Protein AF-A0A7S1NMP6-F1 (afdb_monomer)

InterPro domains:
  IPR002013 SAC domain [PF02383] (8-245)
  IPR002013 SAC domain [PS50275] (15-159)

Organism: NCBI:txid73025

Sequence (250 aa):
FTPLSKEEKEKLAAFCELKLDNQHYYNETYDLTHRFPNSNALEDYDEEFVWNHQMRTAFRQCGLQKWCCVLLQGLAEGESMPPPAGSADMNPATLGLVTKRSCLNVGARYISRGLNELHAASNEYECELLLWTKAQQGKYLHVKWSTYYWIRGTAPLNWGSQPRAGEAEVIIAPDPFDGVEDYYRRLQRRYAITTSVLCCSLLRRTPGHGETKLGDTFEASGHAVRQTVNIDLEVCHFDWHHKTKGGMWE

Secondary structure (DSSP, 8-state):
-PPPPHHHHHHHHHHHT---TTTEE--SSS-TTSPSS----TTS--GGG-TTHHHHHHHHHTT-GGGS---EEEEEEEEEEPPPTT-TTSPPEEEEEEEEE-STT---TTT--SB-TT-PBTT-EEEEEEEEEEEEETTEEEEEEEEEEEEE-S-SSSEEEE--SSSPEEEE-SSTTTTHHHHHHHHHHHHT--SEEEEEE-----TT-HHHHHHHHHHHHHHHHHHHT--EEEEEE--HHHHTTTS---

pLDDT: mean 88.86, std 9.89, range [37.34, 97.62]

Solvent-accessible surface area (backbone atoms only — not comparable to full-atom values): 14490 Å² total; per-residue (Å²): 131,83,81,78,51,74,66,55,50,51,53,49,52,56,58,73,66,59,74,52,80,90,36,45,51,71,60,97,87,54,53,77,63,52,65,85,87,72,88,64,55,79,84,68,57,47,73,51,32,36,69,45,52,76,74,38,46,66,34,48,77,72,74,37,48,86,81,44,79,66,32,30,35,39,47,79,51,73,46,79,40,75,46,60,91,94,35,83,92,48,60,48,35,34,46,30,44,39,36,38,35,49,57,75,30,76,55,54,90,68,75,35,40,13,34,49,100,83,27,27,38,11,70,26,29,46,36,37,41,38,39,36,31,62,44,79,58,88,96,45,81,43,76,52,72,52,73,49,77,52,74,48,58,45,70,67,29,29,32,43,52,47,90,45,95,83,65,62,44,60,44,74,45,96,61,34,63,62,46,36,56,57,36,53,48,51,49,28,66,76,67,64,61,78,55,70,45,83,42,80,38,65,52,50,77,46,93,95,41,52,45,25,60,50,45,54,52,53,45,52,47,26,59,55,35,40,76,72,63,71,36,50,44,43,64,46,79,47,39,52,81,73,68,44,71,82,78,62,89,130

Mean predicted aligned error: 6.63 Å

Structure (mmCIF, N/CA/C/O backbone):
data_AF-A0A7S1NMP6-F1
#
_entry.id   AF-A0A7S1NMP6-F1
#
loop_
_atom_site.group_PDB
_atom_site.id
_atom_site.type_symbol
_atom_site.label_atom_id
_atom_site.label_alt_id
_atom_site.label_comp_id
_atom_site.label_asym_id
_atom_site.label_entity_id
_atom_site.label_seq_id
_atom_site.pdbx_PDB_ins_code
_atom_site.Cartn_x
_atom_site.Cartn_y
_atom_site.Cartn_z
_atom_site.occupancy
_atom_site.B_iso_or_equiv
_atom_site.auth_seq_id
_atom_site.auth_comp_id
_atom_site.auth_asym_id
_atom_site.auth_atom_id
_atom_site.pdbx_PDB_model_num
ATOM 1 N N . PHE A 1 1 ? 20.321 -37.031 10.953 1.00 69.69 1 PHE A N 1
ATOM 2 C CA . PHE A 1 1 ? 20.180 -35.699 10.338 1.00 69.69 1 PHE A CA 1
ATOM 3 C C . PHE A 1 1 ? 21.310 -35.507 9.349 1.00 69.69 1 PHE A C 1
ATOM 5 O O . PHE A 1 1 ? 22.462 -35.676 9.733 1.00 69.69 1 PHE A O 1
ATOM 12 N N . THR A 1 2 ? 20.985 -35.246 8.085 1.00 81.69 2 THR A N 1
ATOM 13 C CA . THR A 1 2 ? 21.983 -34.932 7.055 1.00 81.69 2 THR A CA 1
ATOM 14 C C . THR A 1 2 ? 22.621 -33.580 7.386 1.00 81.69 2 THR A C 1
ATOM 16 O O . THR A 1 2 ? 21.884 -32.649 7.717 1.00 81.69 2 THR A O 1
ATOM 19 N N . PRO A 1 3 ? 23.958 -33.450 7.370 1.00 88.94 3 PRO A N 1
ATOM 20 C CA . PRO A 1 3 ? 24.606 -32.167 7.611 1.00 88.94 3 PRO A CA 1
ATOM 21 C C . PRO A 1 3 ? 24.249 -31.169 6.504 1.00 88.94 3 PRO A C 1
ATOM 23 O O . PRO A 1 3 ? 24.222 -31.534 5.331 1.00 88.94 3 PRO A O 1
ATOM 26 N N . LEU A 1 4 ? 24.014 -29.911 6.886 1.00 92.56 4 LEU A N 1
ATOM 27 C CA . LEU A 1 4 ? 23.728 -28.831 5.940 1.00 92.56 4 LEU A CA 1
ATOM 28 C C . LEU A 1 4 ? 24.908 -28.621 4.984 1.00 92.56 4 LEU A C 1
ATOM 30 O O . LEU A 1 4 ? 26.073 -28.567 5.409 1.00 92.56 4 LEU A O 1
ATOM 34 N N . SER A 1 5 ? 24.587 -28.441 3.709 1.00 95.56 5 SER A N 1
ATOM 35 C CA . SER A 1 5 ? 25.511 -27.985 2.677 1.00 95.56 5 SER A CA 1
ATOM 36 C C . SER A 1 5 ? 26.046 -26.583 2.990 1.00 95.56 5 SER A C 1
ATOM 38 O O . SER A 1 5 ? 25.536 -25.858 3.849 1.00 95.56 5 SER A O 1
ATOM 40 N N . LYS A 1 6 ? 27.110 -26.183 2.288 1.00 94.75 6 LYS A N 1
ATOM 41 C CA . LYS A 1 6 ? 27.663 -24.828 2.407 1.00 94.75 6 LYS A CA 1
ATOM 42 C C . LYS A 1 6 ? 26.618 -23.764 2.040 1.00 94.75 6 LYS A C 1
ATOM 44 O O . LYS A 1 6 ? 26.456 -22.805 2.784 1.00 94.75 6 LYS A O 1
ATOM 49 N N . GLU A 1 7 ? 25.879 -23.986 0.955 1.00 95.00 7 GLU A N 1
ATOM 50 C CA . GLU A 1 7 ? 24.834 -23.075 0.481 1.00 95.00 7 GLU A CA 1
ATOM 51 C C . GLU A 1 7 ? 23.686 -22.940 1.495 1.00 95.00 7 GLU A C 1
ATOM 53 O O . GLU A 1 7 ? 23.233 -21.834 1.781 1.00 95.00 7 GLU A O 1
ATOM 58 N N . GLU A 1 8 ? 23.237 -24.045 2.098 1.00 94.44 8 GLU A N 1
ATOM 59 C CA . GLU A 1 8 ? 22.195 -24.001 3.133 1.00 94.44 8 GLU A CA 1
ATOM 60 C C . GLU A 1 8 ? 22.649 -23.232 4.375 1.00 94.44 8 GLU A C 1
ATOM 62 O O . GLU A 1 8 ? 21.861 -22.489 4.956 1.00 94.44 8 GLU A O 1
ATOM 67 N N . LYS A 1 9 ? 23.921 -23.364 4.771 1.00 94.31 9 LYS A N 1
ATOM 68 C CA . LYS A 1 9 ? 24.486 -22.593 5.888 1.00 94.31 9 LYS A CA 1
ATOM 69 C C . LYS A 1 9 ? 24.536 -21.098 5.584 1.00 94.31 9 LYS A C 1
ATOM 71 O O . LYS A 1 9 ? 24.215 -20.306 6.462 1.00 94.31 9 LYS A O 1
ATOM 76 N N . GLU A 1 10 ? 24.908 -20.717 4.363 1.00 93.31 10 GLU A N 1
ATOM 77 C CA . GLU A 1 10 ? 24.928 -19.315 3.924 1.00 93.31 10 GLU A CA 1
ATOM 78 C C . GLU A 1 10 ? 23.515 -18.716 3.901 1.00 93.31 10 GLU A C 1
ATOM 80 O O . GLU A 1 10 ? 23.296 -17.635 4.446 1.00 93.31 10 GLU A O 1
ATOM 85 N N . LYS A 1 11 ? 22.529 -19.445 3.362 1.00 90.25 11 LYS A N 1
ATOM 86 C CA . LYS A 1 11 ? 21.117 -19.023 3.379 1.00 90.25 11 LYS A CA 1
ATOM 87 C C . LYS A 1 11 ? 20.564 -18.912 4.796 1.00 90.25 11 LYS A C 1
ATOM 89 O O . LYS A 1 11 ? 19.856 -17.955 5.094 1.00 90.25 11 LYS A O 1
ATOM 94 N N . LEU A 1 12 ? 20.889 -19.866 5.670 1.00 91.00 12 LEU A N 1
ATOM 95 C CA . LEU A 1 12 ? 20.476 -19.832 7.072 1.00 91.00 12 LEU A CA 1
ATOM 96 C C . LEU A 1 12 ? 21.088 -18.632 7.802 1.00 91.00 12 LEU A C 1
ATOM 98 O O . LEU A 1 12 ? 20.381 -17.955 8.540 1.00 91.00 12 LEU A O 1
ATOM 102 N N . ALA A 1 13 ? 22.371 -18.343 7.573 1.00 92.25 13 ALA A N 1
ATOM 103 C CA . ALA A 1 13 ? 23.021 -17.165 8.138 1.00 92.25 13 ALA A CA 1
ATOM 104 C C . ALA A 1 13 ? 22.330 -15.872 7.678 1.00 92.25 13 ALA A C 1
ATOM 106 O O . ALA A 1 13 ? 21.934 -15.071 8.519 1.00 92.25 13 ALA A O 1
ATOM 107 N N . ALA A 1 14 ? 22.080 -15.720 6.372 1.00 88.75 14 ALA A N 1
ATOM 108 C CA . ALA A 1 14 ? 21.360 -14.567 5.829 1.00 88.75 14 ALA A CA 1
ATOM 109 C C . ALA A 1 14 ? 19.930 -14.441 6.387 1.00 88.75 14 ALA A C 1
ATOM 111 O O . ALA A 1 14 ? 19.464 -13.339 6.666 1.00 88.75 14 ALA A O 1
ATOM 112 N N . PHE A 1 15 ? 19.233 -15.564 6.589 1.00 86.88 15 PHE A N 1
ATOM 113 C CA . PHE A 1 15 ? 17.909 -15.580 7.210 1.00 86.88 15 PHE A CA 1
ATOM 114 C C . PHE A 1 15 ? 17.952 -15.107 8.671 1.00 86.88 15 PHE A C 1
ATOM 116 O O . PHE A 1 15 ? 17.101 -14.326 9.085 1.00 86.88 15 PHE A O 1
ATOM 123 N N . CYS A 1 16 ? 18.961 -15.524 9.439 1.00 88.25 16 CYS A N 1
ATOM 124 C CA . CYS A 1 16 ? 19.159 -15.084 10.823 1.00 88.25 16 CYS A CA 1
ATOM 125 C C . CYS A 1 16 ? 19.547 -13.599 10.946 1.00 88.25 16 CYS A C 1
ATOM 127 O O . CYS A 1 16 ? 19.389 -13.020 12.018 1.00 88.25 16 CYS A O 1
ATOM 129 N N . GLU A 1 17 ? 20.045 -12.978 9.875 1.00 87.94 17 GLU A N 1
ATOM 130 C CA . GLU A 1 17 ? 20.352 -11.542 9.826 1.00 87.94 17 GLU A CA 1
ATOM 131 C C . GLU A 1 17 ? 19.127 -10.667 9.506 1.00 87.94 17 GLU A C 1
ATOM 133 O O . GLU A 1 17 ? 19.201 -9.436 9.612 1.00 87.94 17 GLU A O 1
ATOM 138 N N . LEU A 1 18 ? 17.987 -11.267 9.135 1.00 83.62 18 LEU A N 1
ATOM 139 C CA . LEU A 1 18 ? 16.752 -10.528 8.880 1.00 83.62 18 LEU A CA 1
ATOM 140 C C . LEU A 1 18 ? 16.268 -9.840 10.160 1.00 83.62 18 LEU A C 1
ATOM 142 O O . LEU A 1 18 ? 15.966 -10.476 11.169 1.00 83.62 18 LEU A O 1
ATOM 146 N N . LYS A 1 19 ? 16.146 -8.513 10.103 1.00 83.69 19 LYS A N 1
ATOM 147 C CA . LYS A 1 19 ? 15.621 -7.717 11.212 1.00 83.69 19 LYS A CA 1
ATOM 148 C C . LYS A 1 19 ? 14.099 -7.798 11.242 1.00 83.69 19 LYS A C 1
ATOM 150 O O . LYS A 1 19 ? 13.429 -7.322 10.329 1.00 83.69 19 LYS A O 1
ATOM 155 N N . LEU A 1 20 ? 13.562 -8.378 12.311 1.00 84.81 20 LEU A N 1
ATOM 156 C CA . LEU A 1 20 ? 12.121 -8.389 12.565 1.00 84.81 20 LEU A CA 1
ATOM 157 C C . LEU A 1 20 ? 11.677 -7.125 13.308 1.00 84.81 20 LEU A C 1
ATOM 159 O O . LEU A 1 20 ? 10.687 -6.503 12.918 1.00 84.81 20 LEU A O 1
ATOM 163 N N . ASP A 1 21 ? 12.448 -6.724 14.319 1.00 83.88 21 ASP A N 1
ATOM 164 C CA . ASP A 1 21 ? 12.138 -5.591 15.190 1.00 83.88 21 ASP A CA 1
ATOM 165 C C . ASP A 1 21 ? 11.960 -4.290 14.405 1.00 83.88 21 ASP A C 1
ATOM 167 O O . ASP A 1 21 ? 12.782 -3.934 13.555 1.00 83.88 21 ASP A O 1
ATOM 171 N N . ASN A 1 22 ? 10.879 -3.569 14.719 1.00 84.38 22 ASN A N 1
ATOM 172 C CA . ASN A 1 22 ? 10.490 -2.293 14.106 1.00 84.38 22 ASN A CA 1
ATOM 173 C C . ASN A 1 22 ? 10.321 -2.338 12.575 1.00 84.38 22 ASN A C 1
ATOM 175 O O . ASN A 1 22 ? 10.301 -1.296 11.921 1.00 84.38 22 ASN A O 1
ATOM 179 N N . GLN A 1 23 ? 10.225 -3.534 11.991 1.00 89.44 23 GLN A N 1
ATOM 180 C CA . GLN A 1 23 ? 9.960 -3.729 10.563 1.00 89.44 23 GLN A CA 1
ATOM 181 C C . GLN A 1 23 ? 8.745 -4.614 10.314 1.00 89.44 23 GLN A C 1
ATOM 183 O O . GLN A 1 23 ? 8.234 -4.626 9.197 1.00 89.44 23 GLN A O 1
ATOM 188 N N . HIS A 1 24 ? 8.291 -5.356 11.323 1.00 95.31 24 HIS A N 1
ATOM 189 C CA . HIS A 1 24 ? 7.149 -6.250 11.223 1.00 95.31 24 HIS A CA 1
ATOM 190 C C . HIS A 1 24 ? 6.227 -6.096 12.428 1.00 95.31 24 HIS A C 1
ATOM 192 O O . HIS A 1 24 ? 6.665 -5.753 13.525 1.00 95.31 24 HIS A O 1
ATOM 198 N N . TYR A 1 25 ? 4.946 -6.377 12.220 1.00 96.00 25 TYR A N 1
ATOM 199 C CA . TYR A 1 25 ? 3.925 -6.345 13.262 1.00 96.00 25 TYR A CA 1
ATOM 200 C C . TYR A 1 25 ? 2.813 -7.350 12.948 1.00 96.00 25 TYR A C 1
ATOM 202 O O . TYR A 1 25 ? 2.694 -7.851 11.827 1.00 96.00 25 TYR A O 1
ATOM 210 N N . TYR A 1 26 ? 2.006 -7.660 13.957 1.00 95.50 26 TYR A N 1
ATOM 211 C CA . TYR A 1 26 ? 0.830 -8.516 13.840 1.00 95.50 26 TYR A CA 1
ATOM 212 C C . TYR A 1 26 ? -0.234 -8.081 14.851 1.00 95.50 26 TYR A C 1
ATOM 214 O O . TYR A 1 26 ? 0.042 -7.309 15.771 1.00 95.50 26 TYR A O 1
ATOM 222 N N . ASN A 1 27 ? -1.452 -8.588 14.686 1.00 93.69 27 ASN A N 1
ATOM 223 C CA . ASN A 1 27 ? -2.521 -8.450 15.665 1.00 93.69 27 ASN A CA 1
ATOM 224 C C . ASN A 1 27 ? -3.266 -9.782 15.779 1.00 93.69 27 ASN A C 1
ATOM 226 O O . ASN A 1 27 ? -3.574 -10.419 14.776 1.00 93.69 27 ASN A O 1
ATOM 230 N N . GLU A 1 28 ? -3.514 -10.224 17.009 1.00 92.69 28 GLU A N 1
ATOM 231 C CA . GLU A 1 28 ? -4.151 -11.517 17.297 1.00 92.69 28 GLU A CA 1
ATOM 232 C C . GLU A 1 28 ? -5.678 -11.480 17.200 1.00 92.69 28 GLU A C 1
ATOM 234 O O . GLU A 1 28 ? -6.323 -12.519 17.281 1.00 92.69 28 GLU A O 1
ATOM 239 N N . THR A 1 29 ? -6.262 -10.288 17.093 1.00 92.81 29 THR A N 1
ATOM 240 C CA . THR A 1 29 ? -7.702 -10.045 17.280 1.00 92.81 29 THR A CA 1
ATOM 241 C C . THR A 1 29 ? -8.340 -9.225 16.166 1.00 92.81 29 THR A C 1
ATOM 243 O O . THR A 1 29 ? -9.563 -9.133 16.106 1.00 92.81 29 THR A O 1
ATOM 246 N N . TYR A 1 30 ? -7.533 -8.636 15.287 1.00 94.25 30 TYR A N 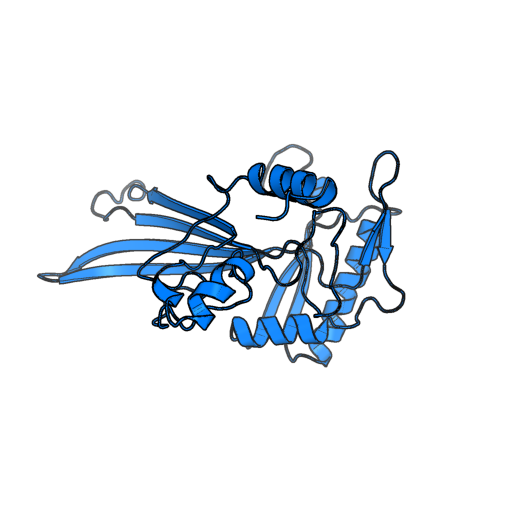1
ATOM 247 C CA . TYR A 1 30 ? -7.991 -7.801 14.191 1.00 94.25 30 TYR A CA 1
ATOM 248 C C . TYR A 1 30 ? -7.164 -8.054 12.934 1.00 94.25 30 TYR A C 1
ATOM 250 O O . TYR A 1 30 ? -5.934 -8.124 12.996 1.00 94.25 30 TYR A O 1
ATOM 258 N N . ASP A 1 31 ? -7.834 -8.147 11.790 1.00 95.31 31 ASP A N 1
ATOM 259 C CA . ASP A 1 31 ? -7.172 -8.310 10.506 1.00 95.31 31 ASP A CA 1
ATOM 260 C C . ASP A 1 31 ? -6.645 -6.966 9.973 1.00 95.31 31 ASP A C 1
ATOM 262 O O . ASP A 1 31 ? -7.380 -6.136 9.429 1.00 95.31 31 ASP A O 1
ATOM 266 N N . LEU A 1 32 ? -5.332 -6.776 10.123 1.00 95.38 32 LEU A N 1
ATOM 267 C CA . LEU A 1 32 ? -4.599 -5.599 9.647 1.00 95.38 32 LEU A CA 1
ATOM 268 C C . LEU A 1 32 ? -4.277 -5.641 8.144 1.00 95.38 32 LEU A C 1
ATOM 270 O O . LEU A 1 32 ? -3.775 -4.657 7.601 1.00 95.38 32 LEU A O 1
ATOM 274 N N . THR A 1 33 ? -4.543 -6.751 7.449 1.00 96.44 33 THR A N 1
ATOM 275 C CA . THR A 1 33 ? -4.331 -6.842 5.992 1.00 96.44 33 THR A CA 1
ATOM 276 C C . THR A 1 33 ? -5.418 -6.106 5.203 1.00 96.44 33 THR A C 1
ATOM 278 O O . THR A 1 33 ? -5.193 -5.686 4.064 1.00 96.44 33 THR A O 1
ATOM 281 N N . HIS A 1 34 ? -6.564 -5.854 5.835 1.00 95.19 34 HIS A N 1
ATOM 282 C CA . HIS A 1 34 ? -7.671 -5.083 5.290 1.00 95.19 34 HIS A CA 1
ATOM 283 C C . HIS A 1 34 ? -7.798 -3.712 5.960 1.00 95.19 34 HIS A C 1
ATOM 285 O O . HIS A 1 34 ? -7.293 -3.454 7.050 1.00 95.19 34 HIS A O 1
ATOM 291 N N . ARG A 1 35 ? -8.484 -2.806 5.265 1.00 92.75 35 ARG A N 1
ATOM 292 C CA . ARG A 1 35 ? -8.748 -1.428 5.699 1.00 92.75 35 ARG A CA 1
ATOM 293 C C . ARG A 1 35 ? -9.618 -1.395 6.959 1.00 92.75 35 ARG A C 1
ATOM 295 O O . ARG A 1 35 ? -10.510 -2.232 7.096 1.00 92.75 35 ARG A O 1
ATOM 302 N N . PHE A 1 36 ? -9.393 -0.442 7.864 1.00 93.88 36 PHE A N 1
ATOM 303 C CA . PHE A 1 36 ? -10.326 -0.171 8.956 1.00 93.88 36 PHE A CA 1
ATOM 304 C C . PHE A 1 36 ? -11.526 0.702 8.518 1.00 93.88 36 PHE A C 1
ATOM 306 O O . PHE A 1 36 ? -11.387 1.689 7.795 1.00 93.88 36 PHE A O 1
ATOM 313 N N . PRO A 1 37 ? -12.740 0.415 8.998 1.00 93.44 37 PRO A N 1
ATOM 314 C CA . PRO A 1 37 ? -13.115 -0.757 9.769 1.00 93.44 37 PRO A CA 1
ATOM 315 C C . PRO A 1 37 ? -13.332 -1.952 8.838 1.00 93.44 37 PRO A C 1
ATOM 317 O O . PRO A 1 37 ? -13.908 -1.820 7.759 1.00 93.44 37 PRO A O 1
ATOM 320 N N . ASN A 1 38 ? -12.945 -3.134 9.295 1.00 92.56 38 ASN A N 1
ATOM 321 C CA . ASN A 1 38 ? -13.430 -4.387 8.740 1.00 92.56 38 ASN A CA 1
ATOM 322 C C . ASN A 1 38 ? -13.855 -5.324 9.875 1.00 92.56 38 ASN A C 1
ATOM 324 O O . ASN A 1 38 ? -13.489 -5.135 11.036 1.00 92.56 38 ASN A O 1
ATOM 328 N N . SER A 1 39 ? -14.684 -6.301 9.531 1.00 92.88 39 SER A N 1
ATOM 329 C CA . SER A 1 39 ? -15.157 -7.349 10.439 1.00 92.88 39 SER A CA 1
ATOM 330 C C . SER A 1 39 ? -14.775 -8.730 9.913 1.00 92.88 39 SER A C 1
ATOM 332 O O . SER A 1 39 ? -15.522 -9.689 10.106 1.00 92.88 39 SER A O 1
ATOM 334 N N . ASN A 1 40 ? -13.669 -8.803 9.171 1.00 93.06 40 ASN A N 1
ATOM 335 C CA . ASN A 1 40 ? -13.207 -10.037 8.558 1.00 93.06 40 ASN A CA 1
ATOM 336 C C . ASN A 1 40 ? -12.783 -11.022 9.649 1.00 93.06 40 ASN A C 1
ATOM 338 O O . ASN A 1 40 ? -12.308 -10.617 10.717 1.00 93.06 40 ASN A O 1
ATOM 342 N N . ALA A 1 41 ? -12.949 -12.320 9.390 1.00 91.56 41 ALA A N 1
ATOM 343 C CA . ALA A 1 41 ? -12.331 -13.311 10.254 1.00 91.56 41 ALA A CA 1
ATOM 344 C C . ALA A 1 41 ? -10.804 -13.218 10.114 1.00 91.56 41 ALA A C 1
ATOM 346 O O . ALA A 1 41 ? -10.283 -12.811 9.078 1.00 91.56 41 ALA A O 1
ATOM 347 N N . LEU A 1 42 ? -10.067 -13.635 11.144 1.00 88.88 42 LEU A N 1
ATOM 348 C CA . LEU A 1 42 ? -8.598 -13.629 11.103 1.00 88.88 42 LEU A CA 1
ATOM 349 C C . LEU A 1 42 ? -8.033 -14.593 10.059 1.00 88.88 42 LEU A C 1
ATOM 351 O O . LEU A 1 42 ? -6.850 -14.527 9.742 1.00 88.88 42 LEU A O 1
ATOM 355 N N . GLU A 1 43 ? -8.856 -15.520 9.582 1.00 88.62 43 GLU A N 1
ATOM 356 C CA . GLU A 1 43 ? -8.564 -16.460 8.512 1.00 88.62 43 GLU A CA 1
ATOM 357 C C . GLU A 1 43 ? -8.805 -15.876 7.110 1.00 88.62 43 GLU A C 1
ATOM 359 O O . GLU A 1 43 ? -8.237 -16.399 6.156 1.00 88.62 43 GLU A O 1
ATOM 364 N N . ASP A 1 44 ? -9.566 -14.782 6.989 1.00 92.44 44 ASP A N 1
ATOM 365 C CA . ASP A 1 44 ? -9.904 -14.110 5.722 1.00 92.44 44 ASP A CA 1
ATOM 366 C C . ASP A 1 44 ? -8.889 -13.007 5.365 1.00 92.44 44 ASP A C 1
ATOM 368 O O . ASP A 1 44 ? -9.231 -11.991 4.758 1.00 92.44 44 ASP A O 1
ATOM 372 N N . TYR A 1 45 ? -7.636 -13.181 5.781 1.00 94.19 45 TYR A N 1
ATOM 373 C CA . TYR A 1 45 ? -6.566 -12.215 5.558 1.00 94.19 45 TYR A CA 1
ATOM 374 C C . TYR A 1 45 ? -6.204 -12.104 4.062 1.00 94.19 45 TYR A C 1
ATOM 376 O O . TYR A 1 45 ? -6.308 -13.068 3.302 1.00 94.19 45 TYR A O 1
ATOM 384 N N . ASP A 1 46 ? -5.720 -10.938 3.630 1.00 95.69 46 ASP A N 1
ATOM 385 C CA . ASP A 1 46 ? -5.209 -10.732 2.272 1.00 95.69 46 ASP A CA 1
ATOM 386 C C . ASP A 1 46 ? -3.756 -11.215 2.162 1.00 95.69 46 ASP A C 1
ATOM 388 O O . ASP A 1 46 ? -2.846 -10.649 2.780 1.00 95.69 46 ASP A O 1
ATOM 392 N N . GLU A 1 47 ? -3.549 -12.254 1.345 1.00 94.75 47 GLU A N 1
ATOM 393 C CA . GLU A 1 47 ? -2.250 -12.871 1.058 1.00 94.75 47 GLU A CA 1
ATOM 394 C C . GLU A 1 47 ? -1.196 -11.862 0.560 1.00 94.75 47 GLU A C 1
ATOM 396 O O . GLU A 1 47 ? -0.009 -12.049 0.829 1.00 94.75 47 GLU A O 1
ATOM 401 N N . GLU A 1 48 ? -1.605 -10.756 -0.078 1.00 95.25 48 GLU A N 1
ATOM 402 C CA . GLU A 1 48 ? -0.709 -9.684 -0.534 1.00 95.25 48 GLU A CA 1
ATOM 403 C C . GLU A 1 48 ? 0.120 -9.060 0.606 1.00 95.25 48 GLU A C 1
ATOM 405 O O . GLU A 1 48 ? 1.209 -8.539 0.364 1.00 95.25 48 GLU A O 1
ATOM 410 N N . PHE A 1 49 ? -0.341 -9.126 1.857 1.00 96.69 49 PHE A N 1
ATOM 411 C CA . PHE A 1 49 ? 0.348 -8.508 2.997 1.00 96.69 49 PHE A CA 1
ATOM 412 C C . PHE A 1 49 ? 0.950 -9.520 3.980 1.00 96.69 49 PHE A C 1
ATOM 414 O O . PHE A 1 49 ? 1.474 -9.124 5.024 1.00 96.69 49 PHE A O 1
ATOM 421 N N . VAL A 1 50 ? 0.933 -10.818 3.655 1.00 96.25 50 VAL A N 1
ATOM 422 C CA . VAL A 1 50 ? 1.419 -11.895 4.536 1.00 96.25 50 VAL A CA 1
ATOM 423 C C . VAL A 1 50 ? 2.889 -12.200 4.259 1.00 96.25 50 VAL A C 1
ATOM 425 O O . VAL A 1 50 ? 3.244 -13.073 3.466 1.00 96.25 50 VAL A O 1
ATOM 428 N N . TRP A 1 51 ? 3.789 -11.515 4.959 1.00 94.88 51 TRP A N 1
ATOM 429 C CA . TRP A 1 51 ? 5.235 -11.649 4.741 1.00 94.88 51 TRP A CA 1
ATOM 430 C C . TRP A 1 51 ? 5.809 -12.990 5.192 1.00 94.88 51 TRP A C 1
ATOM 432 O O . TRP A 1 51 ? 6.821 -13.446 4.664 1.00 94.88 51 TRP A O 1
ATOM 442 N N . ASN A 1 52 ? 5.143 -13.667 6.125 1.00 93.88 52 ASN A N 1
ATOM 443 C CA . ASN A 1 52 ? 5.517 -15.004 6.572 1.00 93.88 52 ASN A CA 1
ATOM 444 C C . ASN A 1 52 ? 4.733 -16.127 5.867 1.00 93.88 52 ASN A C 1
ATOM 446 O O . ASN A 1 52 ? 4.708 -17.246 6.379 1.00 93.88 52 ASN A O 1
ATOM 450 N N . HIS A 1 53 ? 4.123 -15.876 4.697 1.00 92.75 53 HIS A N 1
ATOM 451 C CA . HIS A 1 53 ? 3.260 -16.836 3.987 1.00 92.75 53 HIS A CA 1
ATOM 452 C C . HIS A 1 53 ? 3.861 -18.250 3.894 1.00 92.75 53 HIS A C 1
ATOM 454 O O . HIS A 1 53 ? 3.203 -19.235 4.244 1.00 92.75 53 HIS A O 1
ATOM 460 N N . GLN A 1 54 ? 5.137 -18.354 3.501 1.00 91.06 54 GLN A N 1
ATOM 461 C CA . GLN A 1 54 ? 5.831 -19.642 3.376 1.00 91.06 54 GLN A CA 1
ATOM 462 C C . GLN A 1 54 ? 6.015 -20.356 4.721 1.00 91.06 54 GLN A C 1
ATOM 464 O O . GLN A 1 54 ? 5.797 -21.563 4.813 1.00 91.06 54 GLN A O 1
ATOM 469 N N . MET A 1 55 ? 6.347 -19.624 5.789 1.00 91.38 55 MET A N 1
ATOM 470 C CA . MET A 1 55 ? 6.486 -20.198 7.136 1.00 91.38 55 MET A CA 1
ATOM 471 C C . MET A 1 55 ? 5.144 -20.717 7.663 1.00 91.38 55 MET A C 1
ATOM 473 O O . MET A 1 55 ? 5.092 -21.724 8.368 1.00 91.38 55 MET A O 1
ATOM 477 N N . ARG A 1 56 ? 4.041 -20.067 7.274 1.00 93.88 56 ARG A N 1
ATOM 478 C CA . ARG A 1 56 ? 2.682 -20.464 7.658 1.00 93.88 56 ARG A CA 1
ATOM 479 C C . ARG A 1 56 ? 2.178 -21.709 6.935 1.00 93.88 56 ARG A C 1
ATOM 481 O O . ARG A 1 56 ? 1.190 -22.292 7.374 1.00 93.88 56 ARG A O 1
ATOM 488 N N . THR A 1 57 ? 2.808 -22.132 5.839 1.00 93.88 57 THR A N 1
ATOM 489 C CA . THR A 1 57 ? 2.346 -23.271 5.027 1.00 93.88 57 THR A CA 1
ATOM 490 C C . THR A 1 57 ? 2.228 -24.558 5.845 1.00 93.88 57 THR A C 1
ATOM 492 O O . THR A 1 57 ? 1.180 -25.197 5.807 1.00 93.88 57 THR A O 1
ATOM 495 N N . ALA A 1 58 ? 3.236 -24.899 6.656 1.00 94.88 58 ALA A N 1
ATOM 496 C CA . ALA A 1 58 ? 3.205 -26.109 7.485 1.00 94.88 58 ALA A CA 1
ATOM 497 C C . ALA A 1 58 ? 2.081 -26.072 8.539 1.00 94.88 58 ALA A C 1
ATOM 499 O O . ALA A 1 58 ? 1.379 -27.058 8.749 1.00 94.88 58 ALA A O 1
ATOM 500 N N . PHE A 1 59 ? 1.860 -24.911 9.162 1.00 95.06 59 PHE A N 1
ATOM 501 C CA . PHE A 1 59 ? 0.778 -24.722 10.129 1.00 95.06 59 PHE A CA 1
ATOM 502 C C . PHE A 1 59 ? -0.595 -24.870 9.473 1.00 95.06 59 PHE A C 1
ATOM 504 O O . PHE A 1 59 ? -1.452 -25.566 10.011 1.00 95.06 59 PHE A O 1
ATOM 511 N N . ARG A 1 60 ? -0.795 -24.272 8.291 1.00 92.12 60 ARG A N 1
ATOM 512 C CA . ARG A 1 60 ? -2.043 -24.393 7.520 1.00 92.12 60 ARG A CA 1
ATOM 513 C C . ARG A 1 60 ? -2.322 -25.838 7.107 1.00 92.12 60 ARG A C 1
ATOM 515 O O . ARG A 1 60 ? -3.436 -26.312 7.293 1.00 92.12 60 ARG A O 1
ATOM 522 N N . GLN A 1 61 ? -1.310 -26.552 6.615 1.00 95.12 61 GLN A N 1
ATOM 523 C CA . GLN A 1 61 ? -1.441 -27.952 6.191 1.00 95.12 61 GLN A CA 1
ATOM 524 C C . GLN A 1 61 ? -1.862 -28.889 7.331 1.00 95.12 61 GLN A C 1
ATOM 526 O O . GLN A 1 61 ? -2.569 -29.863 7.091 1.00 95.12 61 GLN A O 1
ATOM 531 N N . CYS A 1 62 ? -1.474 -28.574 8.568 1.00 96.31 62 CYS A N 1
ATOM 532 C CA . CYS A 1 62 ? -1.834 -29.349 9.755 1.00 96.31 62 CYS A CA 1
ATOM 533 C C . CYS A 1 62 ? -3.073 -28.811 10.499 1.00 96.31 62 CYS A C 1
ATOM 535 O O . CYS A 1 62 ? -3.362 -29.284 11.596 1.00 96.31 62 CYS A O 1
ATOM 537 N N . GLY A 1 63 ? -3.793 -27.818 9.957 1.00 94.00 63 GLY A N 1
ATOM 538 C CA . GLY A 1 63 ? -4.969 -27.220 10.610 1.00 94.00 63 GLY A CA 1
ATOM 539 C C . GLY A 1 63 ? -4.649 -26.371 11.850 1.00 94.00 63 GLY A C 1
ATOM 540 O O . GLY A 1 63 ? -5.510 -26.138 12.697 1.00 94.00 63 GLY A O 1
ATOM 541 N N . LEU A 1 64 ? -3.400 -25.919 11.977 1.00 94.00 64 LEU A N 1
ATOM 542 C CA . LEU A 1 64 ? -2.878 -25.118 13.085 1.00 94.00 64 LEU A CA 1
ATOM 543 C C . LEU A 1 64 ? -2.634 -23.660 12.671 1.00 94.00 64 LEU A C 1
ATOM 545 O O . LEU A 1 64 ? -1.759 -22.999 13.221 1.00 94.00 64 LEU A O 1
ATOM 549 N N . GLN A 1 65 ? -3.396 -23.116 11.718 1.00 89.94 65 GLN A N 1
ATOM 550 C CA . GLN A 1 65 ? -3.186 -21.763 11.179 1.00 89.94 65 GLN A CA 1
ATOM 551 C C . GLN A 1 65 ? -3.222 -20.641 12.234 1.00 89.94 65 GLN A C 1
ATOM 553 O O . GLN A 1 65 ? -2.605 -19.597 12.029 1.00 89.94 65 GLN A O 1
ATOM 558 N N . LYS A 1 66 ? -3.882 -20.871 13.378 1.00 89.25 66 LYS A N 1
ATOM 559 C CA . LYS A 1 66 ? -3.924 -19.948 14.527 1.00 89.25 66 LYS A CA 1
ATOM 560 C C . LYS A 1 66 ? -2.629 -19.920 15.349 1.00 89.25 66 LYS A C 1
ATOM 562 O O . LYS A 1 66 ? -2.415 -18.982 16.101 1.00 89.25 66 LYS A O 1
ATOM 567 N N . TRP A 1 67 ? -1.766 -20.926 15.200 1.00 91.81 67 TRP A N 1
ATOM 568 C CA . TRP A 1 67 ? -0.492 -21.048 15.924 1.00 91.81 67 TRP A CA 1
ATOM 569 C C . TRP A 1 67 ? 0.661 -20.302 15.248 1.00 91.81 67 TRP A C 1
ATOM 571 O O . TRP A 1 67 ? 1.761 -20.237 15.790 1.00 91.81 67 TRP A O 1
ATOM 581 N N . CYS A 1 68 ? 0.424 -19.742 14.063 1.00 93.38 68 CYS A N 1
ATOM 582 C CA . CYS A 1 68 ? 1.380 -18.894 13.374 1.00 93.38 68 CYS A CA 1
ATOM 583 C C . CYS A 1 68 ? 0.641 -17.650 12.886 1.00 93.38 68 CYS A C 1
ATOM 585 O O . CYS A 1 68 ? -0.223 -17.752 12.013 1.00 93.38 68 CYS A O 1
ATOM 587 N N . CYS A 1 69 ? 0.948 -16.495 13.477 1.00 93.56 69 CYS A N 1
ATOM 588 C CA . CYS A 1 69 ? 0.270 -15.231 13.197 1.00 93.56 69 CYS A CA 1
ATOM 589 C C . CYS A 1 69 ? 0.431 -14.781 11.734 1.00 93.56 69 CYS A C 1
ATOM 591 O O . CYS A 1 69 ? 1.347 -15.214 11.031 1.00 93.56 69 CYS A O 1
ATOM 593 N N . VAL A 1 70 ? -0.455 -13.891 11.275 1.00 95.56 70 VAL A N 1
ATOM 594 C CA . VAL A 1 70 ? -0.226 -13.103 10.055 1.00 95.56 70 VAL A CA 1
ATOM 595 C C . VAL A 1 70 ? 0.850 -12.069 10.378 1.00 95.56 70 VAL A C 1
ATOM 597 O O . VAL A 1 70 ? 0.586 -11.149 11.150 1.00 95.56 70 VAL A O 1
ATOM 600 N N . LEU A 1 71 ? 2.050 -12.211 9.817 1.00 95.81 71 LEU A N 1
ATOM 601 C CA . LEU A 1 71 ? 3.109 -11.221 9.997 1.00 95.81 71 LEU A CA 1
ATOM 602 C C . LEU A 1 71 ? 3.112 -10.257 8.810 1.00 95.81 71 LEU A C 1
ATOM 604 O O . LEU A 1 71 ? 3.339 -10.679 7.675 1.00 95.81 71 LEU A O 1
ATOM 608 N N . LEU A 1 72 ? 2.879 -8.974 9.078 1.00 97.00 72 LEU A N 1
ATOM 609 C CA . LEU A 1 72 ? 2.977 -7.901 8.092 1.00 97.00 72 LEU A CA 1
ATOM 610 C C . LEU A 1 72 ? 4.361 -7.258 8.169 1.00 97.00 72 LEU A C 1
ATOM 612 O O . LEU A 1 72 ? 4.975 -7.242 9.235 1.00 97.00 72 LEU A O 1
ATOM 616 N N . GLN A 1 73 ? 4.833 -6.683 7.063 1.00 95.69 73 GLN A N 1
ATOM 617 C CA . GLN A 1 73 ? 6.000 -5.799 7.055 1.00 95.69 73 GLN A CA 1
ATOM 618 C C . GLN A 1 73 ? 5.552 -4.342 6.924 1.00 95.69 73 GLN A C 1
ATOM 620 O O . GLN A 1 73 ? 4.758 -4.012 6.044 1.00 95.69 73 GLN A O 1
ATOM 625 N N . GLY A 1 74 ? 6.093 -3.463 7.762 1.00 94.88 74 GLY A N 1
ATOM 626 C CA . GLY A 1 74 ? 5.796 -2.036 7.779 1.00 94.88 74 GLY A CA 1
ATOM 627 C C . GLY A 1 74 ? 5.818 -1.468 9.195 1.00 94.88 74 GLY A C 1
ATOM 628 O O . GLY A 1 74 ? 6.595 -1.915 10.035 1.00 94.88 74 GLY A O 1
ATOM 629 N N . LEU A 1 75 ? 4.954 -0.487 9.441 1.00 94.88 75 LEU A N 1
ATOM 630 C CA . LEU A 1 75 ? 4.858 0.247 10.702 1.00 94.88 75 LEU A CA 1
ATOM 631 C C . LEU A 1 75 ? 3.420 0.229 11.217 1.00 94.88 75 LEU A C 1
ATOM 633 O O . LEU A 1 75 ? 2.502 0.423 10.429 1.00 94.88 75 LEU A O 1
ATOM 637 N N . ALA A 1 76 ? 3.228 0.062 12.520 1.00 95.31 76 ALA A N 1
ATOM 638 C CA . ALA A 1 76 ? 1.948 0.287 13.177 1.00 95.31 76 ALA A CA 1
ATOM 639 C C . ALA A 1 76 ? 2.211 1.006 14.502 1.00 95.31 76 ALA A C 1
ATOM 641 O O . ALA A 1 76 ? 2.646 0.391 15.473 1.00 95.31 76 ALA A O 1
ATOM 642 N N . GLU A 1 77 ? 1.986 2.314 14.519 1.00 95.25 77 GLU A N 1
ATOM 643 C CA . GLU A 1 77 ? 2.258 3.176 15.670 1.00 95.25 77 GLU A CA 1
ATOM 644 C C . GLU A 1 77 ? 1.044 4.041 15.988 1.00 95.25 77 GLU A C 1
ATOM 646 O O . GLU A 1 77 ? 0.209 4.310 15.123 1.00 95.25 77 GLU A O 1
ATOM 651 N N . GLY A 1 78 ? 0.935 4.473 17.242 1.00 95.44 78 GLY A N 1
ATOM 652 C CA . GLY A 1 78 ? -0.130 5.363 17.675 1.00 95.44 78 GLY A CA 1
ATOM 653 C C . GLY A 1 78 ? 0.332 6.303 18.774 1.00 95.44 78 GLY A C 1
ATOM 654 O O . GLY A 1 78 ? 1.035 5.892 19.694 1.00 95.44 78 GLY A O 1
ATOM 655 N N . GLU A 1 79 ? -0.102 7.554 18.688 1.00 96.38 79 GLU A N 1
ATOM 656 C CA . GLU A 1 79 ? 0.251 8.604 19.636 1.00 96.38 79 GLU A CA 1
ATOM 657 C C . GLU A 1 79 ? -0.994 9.361 20.106 1.00 96.38 79 GLU A C 1
ATOM 659 O O . GLU A 1 79 ? -1.892 9.689 19.325 1.00 96.38 79 GLU A O 1
ATOM 664 N N . SER A 1 80 ? -1.068 9.626 21.414 1.00 94.56 80 SER A N 1
ATOM 665 C CA . SER A 1 80 ? -2.142 10.433 21.987 1.00 94.56 80 SER A CA 1
ATOM 666 C C . SER A 1 80 ? -1.855 11.912 21.760 1.00 94.56 80 SER A C 1
ATOM 668 O O . SER A 1 80 ? -0.872 12.450 22.258 1.00 94.56 80 SER A O 1
ATOM 670 N N . MET A 1 81 ? -2.777 12.583 21.088 1.00 91.94 81 MET A N 1
ATOM 671 C CA . MET A 1 81 ? -2.747 14.014 20.844 1.00 91.94 81 MET A CA 1
ATOM 672 C C . MET A 1 81 ? -3.547 14.748 21.926 1.00 91.94 81 MET A C 1
ATOM 674 O O . MET A 1 81 ? -4.688 14.360 22.222 1.00 91.94 81 MET A O 1
ATOM 678 N N . PRO A 1 82 ? -2.992 15.817 22.521 1.00 89.19 82 PRO A N 1
ATOM 679 C CA . PRO A 1 82 ? -3.752 16.656 23.432 1.00 89.19 82 PRO A CA 1
ATOM 680 C C . PRO A 1 82 ? -4.896 17.364 22.684 1.00 89.19 82 PRO A C 1
ATOM 682 O O . PRO A 1 82 ? -4.835 17.533 21.461 1.00 89.19 82 PRO A O 1
ATOM 685 N N . PRO A 1 83 ? -5.938 17.810 23.404 1.00 86.50 83 PRO A N 1
ATOM 686 C CA . PRO A 1 83 ? -6.976 18.648 22.821 1.00 86.50 83 PRO A CA 1
ATOM 687 C C . PRO A 1 83 ? -6.395 19.925 22.186 1.00 86.50 83 PRO A C 1
ATOM 689 O O . PRO A 1 83 ? -5.391 20.449 22.682 1.00 86.50 83 PRO A O 1
ATOM 692 N N . PRO A 1 84 ? -7.021 20.469 21.125 1.00 84.62 84 PRO A N 1
ATOM 693 C CA . PRO A 1 84 ? -6.612 21.743 20.543 1.00 84.62 84 PRO A CA 1
ATOM 694 C C . PRO A 1 84 ? -6.585 22.875 21.578 1.00 84.62 84 PRO A C 1
ATOM 696 O O . PRO A 1 84 ? -7.385 22.902 22.520 1.00 84.62 84 PRO A O 1
ATOM 699 N N . ALA A 1 85 ? -5.695 23.848 21.376 1.00 84.31 85 ALA A N 1
ATOM 700 C CA . ALA A 1 85 ? -5.617 25.026 22.234 1.00 84.31 85 ALA A CA 1
ATOM 701 C C . ALA A 1 85 ? -6.986 25.731 22.318 1.00 84.31 85 ALA A C 1
ATOM 703 O O . ALA A 1 85 ? -7.640 25.969 21.305 1.00 84.31 85 ALA A O 1
ATOM 704 N N . GLY A 1 86 ? -7.430 26.040 23.539 1.00 82.44 86 GLY A N 1
ATOM 705 C CA . GLY A 1 86 ? -8.750 26.631 23.793 1.00 82.44 86 GLY A CA 1
A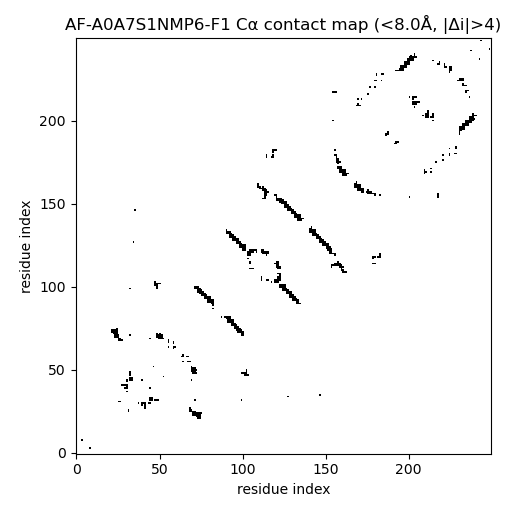TOM 706 C C . GLY A 1 86 ? -9.914 25.632 23.856 1.00 82.44 86 GLY A C 1
ATOM 707 O O . GLY A 1 86 ? -11.047 26.060 24.037 1.00 82.44 86 GLY A O 1
ATOM 708 N N . SER A 1 87 ? -9.656 24.322 23.748 1.00 83.88 87 SER A N 1
ATOM 709 C CA . SER A 1 87 ? -10.676 23.259 23.804 1.00 83.88 87 SER A CA 1
ATOM 710 C C . SER A 1 87 ? -10.398 22.239 24.918 1.00 83.88 87 SER A C 1
ATOM 712 O O . SER A 1 87 ? -10.456 21.033 24.691 1.00 83.88 87 SER A O 1
ATOM 714 N N . ALA A 1 88 ? -10.071 22.710 26.127 1.00 75.94 88 ALA A N 1
ATOM 715 C CA . ALA A 1 88 ? -9.669 21.854 27.254 1.00 75.94 88 ALA A CA 1
ATOM 716 C C . ALA A 1 88 ? -10.747 20.839 27.694 1.00 75.94 88 ALA A C 1
ATOM 718 O O . ALA A 1 88 ? -10.409 19.804 28.260 1.00 75.94 88 ALA A O 1
ATOM 719 N N . ASP A 1 89 ? -12.020 21.112 27.393 1.00 80.38 89 ASP A N 1
ATOM 720 C CA . ASP A 1 89 ? -13.150 20.225 27.699 1.00 80.38 89 ASP A CA 1
ATOM 721 C C . ASP A 1 89 ? -13.304 19.067 26.692 1.00 80.38 89 ASP A C 1
ATOM 723 O O . ASP A 1 89 ? -14.140 18.179 26.878 1.00 80.38 89 ASP A O 1
ATOM 727 N N . MET A 1 90 ? -12.532 19.063 25.598 1.00 83.50 90 MET A N 1
ATOM 728 C CA . MET A 1 90 ? -12.525 17.956 24.643 1.00 83.50 90 MET A CA 1
ATOM 729 C C . MET A 1 90 ? -11.655 16.806 25.150 1.00 83.50 90 MET A C 1
ATOM 731 O O . MET A 1 90 ? -10.596 17.005 25.739 1.00 83.50 90 MET A O 1
ATOM 735 N N . ASN A 1 91 ? -12.072 15.577 24.852 1.00 87.31 91 ASN A N 1
ATOM 736 C CA . ASN A 1 91 ? -11.241 14.412 25.120 1.00 87.31 91 ASN A CA 1
ATOM 737 C C . ASN A 1 91 ? -10.020 14.390 24.187 1.00 87.31 91 ASN A C 1
ATOM 739 O O . ASN A 1 91 ? -10.136 14.795 23.025 1.00 87.31 91 ASN A O 1
ATOM 743 N N . PRO A 1 92 ? -8.869 13.875 24.657 1.00 90.81 92 PRO A N 1
ATOM 744 C CA . PRO A 1 92 ? -7.715 13.665 23.797 1.00 90.81 92 PRO A CA 1
ATOM 745 C C . PRO A 1 92 ? -8.088 12.755 22.623 1.00 90.81 92 PRO A C 1
ATOM 747 O O . PRO A 1 92 ? -8.952 11.871 22.728 1.00 90.81 92 PRO A O 1
ATOM 750 N N . ALA A 1 93 ? -7.443 12.997 21.490 1.00 93.88 93 ALA A N 1
ATOM 751 C CA . ALA A 1 93 ? -7.535 12.129 20.329 1.00 93.88 93 ALA A CA 1
ATOM 752 C C . ALA A 1 93 ? -6.296 11.234 20.273 1.00 93.88 93 ALA A C 1
ATOM 754 O O . ALA A 1 93 ? -5.277 11.528 20.884 1.00 93.88 93 ALA A O 1
ATOM 755 N N . THR A 1 94 ? -6.361 10.139 19.537 1.00 96.25 94 THR A N 1
ATOM 756 C CA . THR A 1 94 ? -5.199 9.313 19.225 1.00 96.25 94 THR A CA 1
ATOM 757 C C . THR A 1 94 ? -5.063 9.243 17.719 1.00 96.25 94 THR A C 1
ATOM 759 O O . THR A 1 94 ? -6.052 9.010 17.022 1.00 96.25 94 THR A O 1
ATOM 762 N N . LEU A 1 95 ? -3.849 9.490 17.239 1.00 97.00 95 LEU A N 1
ATOM 763 C CA . LEU A 1 95 ? -3.469 9.364 15.844 1.00 97.00 95 LEU A CA 1
ATOM 764 C C . LEU A 1 95 ? -2.677 8.071 15.684 1.00 97.00 95 LEU A C 1
ATOM 766 O O . LEU A 1 95 ? -1.628 7.913 16.297 1.00 97.00 95 LEU A O 1
ATOM 770 N N . GLY A 1 96 ? -3.190 7.150 14.885 1.00 96.88 96 GLY A N 1
ATOM 771 C CA . GLY A 1 96 ? -2.536 5.914 14.495 1.00 96.88 96 GLY A CA 1
ATOM 772 C C . GLY A 1 96 ? -2.061 5.994 13.054 1.00 96.88 96 GLY A C 1
ATOM 773 O O . GLY A 1 96 ? -2.804 6.449 12.186 1.00 96.88 96 GLY A O 1
ATOM 774 N N . LEU A 1 97 ? -0.846 5.525 12.797 1.00 97.00 97 LEU A N 1
ATOM 775 C CA . LEU A 1 97 ? -0.302 5.337 11.460 1.00 97.00 97 LEU A CA 1
ATOM 776 C C . LEU A 1 97 ? -0.009 3.854 11.260 1.00 97.00 97 LEU A C 1
ATOM 778 O O . LEU A 1 97 ? 0.831 3.277 11.951 1.00 97.00 97 LEU A O 1
ATOM 782 N N . VAL A 1 98 ? -0.683 3.255 10.285 1.00 97.06 98 VAL A N 1
ATOM 783 C CA . VAL A 1 98 ? -0.445 1.879 9.858 1.00 97.06 98 VAL A CA 1
ATOM 784 C C . VAL A 1 98 ? 0.059 1.905 8.425 1.00 97.06 98 VAL A C 1
ATOM 786 O O . VAL A 1 98 ? -0.572 2.461 7.534 1.00 97.06 98 VAL A O 1
ATOM 789 N N . THR A 1 99 ? 1.210 1.293 8.186 1.00 97.19 99 THR A N 1
ATOM 790 C CA . THR A 1 99 ? 1.749 1.058 6.851 1.00 97.19 99 THR A CA 1
ATOM 791 C C . THR A 1 99 ? 2.004 -0.428 6.677 1.00 97.19 99 THR A C 1
ATOM 793 O O . THR A 1 99 ? 2.560 -1.075 7.565 1.00 97.19 99 THR A O 1
ATOM 796 N N . LYS A 1 100 ? 1.597 -0.991 5.545 1.00 96.50 100 LYS A N 1
ATOM 797 C CA . LYS A 1 100 ? 1.823 -2.400 5.211 1.00 96.50 100 LYS A CA 1
ATOM 798 C C . LYS A 1 100 ? 2.368 -2.521 3.804 1.00 96.50 100 LYS A C 1
ATOM 800 O O . LYS A 1 100 ? 1.822 -1.946 2.867 1.00 96.50 100 LYS A O 1
ATOM 805 N N . ARG A 1 101 ? 3.472 -3.246 3.672 1.00 95.94 101 ARG A N 1
ATOM 806 C CA . ARG A 1 101 ? 4.161 -3.471 2.407 1.00 95.94 101 ARG A CA 1
ATOM 807 C C . ARG A 1 101 ? 3.561 -4.673 1.691 1.00 95.94 101 ARG A C 1
ATOM 809 O O . ARG A 1 101 ? 3.436 -5.735 2.297 1.00 95.94 101 ARG A O 1
ATOM 816 N N . SER A 1 102 ? 3.273 -4.523 0.407 1.00 95.44 102 SER A N 1
ATOM 817 C CA . SER A 1 102 ? 2.884 -5.630 -0.468 1.00 95.44 102 SER A CA 1
ATOM 818 C C . SER A 1 102 ? 4.039 -6.622 -0.642 1.00 95.44 102 SER A C 1
ATOM 820 O O . SER A 1 102 ? 5.200 -6.227 -0.808 1.00 95.44 102 SER A O 1
ATOM 822 N N . CYS A 1 103 ? 3.727 -7.916 -0.623 1.00 94.12 103 CYS A N 1
ATOM 823 C CA . CYS A 1 103 ? 4.646 -9.006 -0.933 1.00 94.12 103 CYS A CA 1
ATOM 824 C C . CYS A 1 103 ? 4.492 -9.524 -2.378 1.00 94.12 103 CYS A C 1
ATOM 826 O O . CYS A 1 103 ? 5.169 -10.476 -2.757 1.00 94.12 103 CYS A O 1
ATOM 828 N N . LEU A 1 104 ? 3.654 -8.901 -3.218 1.00 93.25 104 LEU A N 1
ATOM 829 C CA . LEU A 1 104 ? 3.455 -9.357 -4.604 1.00 93.25 104 LEU A CA 1
ATOM 830 C C . LEU A 1 104 ? 4.653 -9.076 -5.518 1.00 93.25 104 LEU A C 1
ATOM 832 O O . LEU A 1 104 ? 4.863 -9.788 -6.499 1.00 93.25 104 LEU A O 1
ATOM 836 N N . ASN A 1 105 ? 5.450 -8.053 -5.207 1.00 91.44 105 ASN A N 1
ATOM 837 C CA . ASN A 1 105 ? 6.683 -7.732 -5.925 1.00 91.44 105 ASN A CA 1
ATOM 838 C C . ASN A 1 105 ? 7.817 -7.455 -4.928 1.00 91.44 105 ASN A C 1
ATOM 840 O O . ASN A 1 105 ? 8.211 -6.312 -4.663 1.00 91.44 105 ASN A O 1
ATOM 844 N N . VAL A 1 106 ? 8.309 -8.541 -4.322 1.00 80.44 106 VAL A N 1
ATOM 845 C CA . VAL A 1 106 ? 9.419 -8.490 -3.369 1.00 80.44 106 VAL A CA 1
ATOM 846 C C . VAL A 1 106 ? 10.733 -8.301 -4.116 1.00 80.44 106 VAL A C 1
ATOM 848 O O . VAL A 1 106 ? 11.195 -9.173 -4.844 1.00 80.44 106 VAL A O 1
ATOM 851 N N . GLY A 1 107 ? 11.391 -7.178 -3.861 1.00 66.44 107 GLY A N 1
ATOM 852 C CA . GLY A 1 107 ? 12.793 -6.990 -4.200 1.00 66.44 107 GLY A CA 1
ATOM 853 C C . GLY A 1 107 ? 13.347 -5.710 -3.586 1.00 66.44 107 GLY A C 1
ATOM 854 O O . GLY A 1 107 ? 12.616 -4.872 -3.043 1.00 66.44 107 GLY A O 1
ATOM 855 N N . ALA A 1 108 ? 14.673 -5.592 -3.586 1.00 58.12 108 ALA A N 1
ATOM 856 C CA . ALA A 1 108 ? 15.349 -4.386 -3.128 1.00 58.12 108 ALA A CA 1
ATOM 857 C C . ALA A 1 108 ? 15.101 -3.227 -4.111 1.00 58.12 108 ALA A C 1
ATOM 859 O O . ALA A 1 108 ? 14.948 -3.453 -5.309 1.00 58.12 108 ALA A O 1
ATOM 860 N N . ARG A 1 109 ? 15.157 -1.979 -3.619 1.00 52.00 109 ARG A N 1
ATOM 861 C CA . ARG A 1 109 ? 14.898 -0.712 -4.351 1.00 52.00 109 ARG A CA 1
ATOM 862 C C . ARG A 1 109 ? 15.640 -0.545 -5.698 1.00 52.00 109 ARG A C 1
ATOM 864 O O . ARG A 1 109 ? 15.279 0.322 -6.496 1.00 52.00 109 ARG A O 1
ATOM 871 N N . TYR A 1 110 ? 16.679 -1.343 -5.943 1.00 49.75 110 TYR A N 1
ATOM 872 C CA . TYR A 1 110 ? 17.492 -1.329 -7.166 1.00 49.75 110 TYR A CA 1
ATOM 873 C C . TYR A 1 110 ? 17.305 -2.556 -8.068 1.00 49.75 110 TYR A C 1
ATOM 875 O O . TYR A 1 110 ? 17.785 -2.537 -9.194 1.00 49.75 110 TYR A O 1
ATOM 883 N N . ILE A 1 111 ? 16.638 -3.606 -7.582 1.00 60.53 111 ILE A N 1
ATOM 884 C CA . ILE A 1 111 ? 16.484 -4.892 -8.278 1.00 60.53 111 ILE A CA 1
ATOM 885 C C . ILE A 1 111 ? 15.064 -5.035 -8.825 1.00 60.53 111 ILE A C 1
ATOM 887 O O . ILE A 1 111 ? 14.888 -5.481 -9.951 1.00 60.53 111 ILE A O 1
ATOM 891 N N . SER A 1 112 ? 14.056 -4.597 -8.069 1.00 69.25 112 SER A N 1
ATOM 892 C CA . SER A 1 112 ? 12.666 -4.577 -8.516 1.00 69.25 112 SER A CA 1
ATOM 893 C C . SER A 1 112 ? 12.203 -3.126 -8.639 1.00 69.25 112 SER A C 1
ATOM 895 O O . SER A 1 112 ? 11.937 -2.443 -7.647 1.00 69.25 112 SER A O 1
ATOM 897 N N . ARG A 1 113 ? 12.140 -2.611 -9.865 1.00 85.50 113 ARG A N 1
ATOM 898 C CA . ARG A 1 113 ? 11.426 -1.370 -10.191 1.00 85.50 113 ARG A CA 1
ATOM 899 C C . ARG A 1 113 ? 10.332 -1.697 -11.199 1.00 85.50 113 ARG A C 1
ATOM 901 O O . ARG A 1 113 ? 10.387 -2.749 -11.824 1.00 85.50 113 ARG A O 1
ATOM 908 N N . GLY A 1 114 ? 9.332 -0.826 -11.283 1.00 92.25 114 GLY A N 1
ATOM 909 C CA . GLY A 1 114 ? 8.172 -1.053 -12.133 1.00 92.25 114 GLY A CA 1
ATOM 910 C C . GLY A 1 114 ? 7.298 -2.229 -11.699 1.00 92.25 114 GLY A C 1
ATOM 911 O O . GLY A 1 114 ? 7.282 -2.622 -10.524 1.00 92.25 114 GLY A O 1
ATOM 912 N N . LEU A 1 115 ? 6.549 -2.737 -12.673 1.00 94.69 115 LEU A N 1
ATOM 913 C CA . LEU A 1 115 ? 5.700 -3.916 -12.568 1.00 94.69 115 LEU A CA 1
ATOM 914 C C . LEU A 1 115 ? 6.511 -5.205 -12.778 1.00 94.69 115 LEU A C 1
ATOM 916 O O . LEU A 1 115 ? 7.527 -5.211 -13.470 1.00 94.69 115 LEU A O 1
ATOM 920 N N . ASN A 1 116 ? 6.067 -6.294 -12.151 1.00 92.69 116 ASN A N 1
ATOM 921 C CA . ASN A 1 116 ? 6.547 -7.649 -12.437 1.00 92.69 116 ASN A CA 1
ATOM 922 C C . ASN A 1 116 ? 5.556 -8.412 -13.336 1.00 92.69 116 ASN A C 1
ATOM 924 O O . ASN A 1 116 ? 4.539 -7.868 -13.755 1.00 92.69 116 ASN A O 1
ATOM 928 N N . GLU A 1 117 ? 5.817 -9.699 -13.565 1.00 91.75 117 GLU A N 1
ATOM 929 C CA . GLU A 1 117 ? 4.962 -10.604 -14.354 1.00 91.75 117 GLU A CA 1
ATOM 930 C C . GLU A 1 117 ? 3.539 -10.781 -13.788 1.00 91.75 117 GLU A C 1
ATOM 932 O O . GLU A 1 117 ? 2.641 -11.216 -14.498 1.00 91.75 117 GLU A O 1
ATOM 937 N N . LEU A 1 118 ? 3.317 -10.445 -12.511 1.00 92.56 118 LEU A N 1
ATOM 938 C CA . LEU A 1 118 ? 1.992 -10.432 -11.877 1.00 92.56 118 LEU A CA 1
ATOM 939 C C . LEU A 1 118 ? 1.318 -9.054 -11.953 1.00 92.56 118 LEU A C 1
ATOM 941 O O . LEU A 1 118 ? 0.297 -8.828 -11.304 1.00 92.56 118 LEU A O 1
ATOM 945 N N . HIS A 1 119 ? 1.917 -8.114 -12.685 1.00 94.69 119 HIS A N 1
ATOM 946 C CA . HIS A 1 119 ? 1.481 -6.725 -12.792 1.00 94.69 119 HIS A CA 1
ATOM 947 C C . HIS A 1 119 ? 1.415 -6.016 -11.425 1.00 94.69 119 HIS A C 1
ATOM 949 O O . HIS A 1 119 ? 0.623 -5.098 -11.207 1.00 94.69 119 HIS A O 1
ATOM 955 N N . ALA A 1 120 ? 2.261 -6.439 -10.480 1.00 94.12 120 ALA A N 1
ATOM 956 C CA . ALA A 1 120 ? 2.376 -5.843 -9.157 1.00 94.12 120 ALA A CA 1
ATOM 957 C C . ALA A 1 120 ? 3.544 -4.856 -9.100 1.00 94.12 120 ALA A C 1
ATOM 959 O O . ALA A 1 120 ? 4.652 -5.142 -9.563 1.00 94.12 120 ALA A O 1
ATOM 960 N N . ALA A 1 121 ? 3.310 -3.694 -8.495 1.00 93.94 121 ALA A N 1
ATOM 961 C CA . ALA A 1 121 ? 4.324 -2.663 -8.352 1.00 93.94 121 ALA A CA 1
ATOM 962 C C . ALA A 1 121 ? 5.301 -2.999 -7.220 1.00 93.94 121 ALA A C 1
ATOM 964 O O . ALA A 1 121 ? 4.918 -3.420 -6.129 1.00 93.94 121 ALA A O 1
ATOM 965 N N . SER A 1 122 ? 6.591 -2.784 -7.469 1.00 90.62 122 SER A N 1
ATOM 966 C CA . SER A 1 122 ? 7.605 -2.922 -6.425 1.00 90.62 122 SER A CA 1
ATOM 967 C C . SER A 1 122 ? 7.522 -1.803 -5.384 1.00 90.62 122 SER A C 1
ATOM 969 O O . SER A 1 122 ? 7.157 -0.662 -5.684 1.00 90.62 122 SER A O 1
ATOM 971 N N . ASN A 1 123 ? 7.956 -2.123 -4.160 1.00 90.31 123 ASN A N 1
ATOM 972 C CA . ASN A 1 123 ? 8.027 -1.193 -3.032 1.00 90.31 123 ASN A CA 1
ATOM 973 C C . ASN A 1 123 ? 6.681 -0.491 -2.770 1.00 90.31 123 ASN A C 1
ATOM 975 O O . ASN A 1 123 ? 6.653 0.685 -2.408 1.00 90.31 123 ASN A O 1
ATOM 979 N N . GLU A 1 124 ? 5.588 -1.221 -2.993 1.00 93.94 124 GLU A N 1
ATOM 980 C CA . GLU A 1 124 ? 4.224 -0.774 -2.753 1.00 93.94 124 GLU A CA 1
ATOM 981 C C . GLU A 1 124 ? 3.875 -0.917 -1.269 1.00 93.94 124 GLU A C 1
ATOM 983 O O . GLU A 1 124 ? 4.044 -1.978 -0.664 1.00 93.94 124 GLU A O 1
ATOM 988 N N . TYR A 1 125 ? 3.417 0.183 -0.687 1.00 96.00 125 TYR A N 1
ATOM 989 C CA . TYR A 1 125 ? 2.916 0.280 0.670 1.00 96.00 125 TYR A CA 1
ATOM 990 C C . TYR A 1 125 ? 1.504 0.832 0.634 1.00 96.00 125 TYR A C 1
ATOM 992 O O . TYR A 1 125 ? 1.249 1.856 -0.004 1.00 96.00 125 TYR A O 1
ATOM 1000 N N . GLU A 1 126 ? 0.626 0.206 1.400 1.00 97.12 126 GLU A N 1
ATOM 1001 C CA . GLU A 1 126 ? -0.622 0.829 1.805 1.00 97.12 126 GLU A CA 1
ATOM 1002 C C . GLU A 1 126 ? -0.410 1.548 3.113 1.00 97.12 126 GLU A C 1
ATOM 1004 O O . GLU A 1 126 ? 0.135 0.977 4.060 1.00 97.12 126 GLU A O 1
ATOM 1009 N N . CYS A 1 127 ? -0.883 2.778 3.162 1.00 97.62 127 CYS A N 1
ATOM 1010 C CA . CYS A 1 127 ? -0.797 3.624 4.325 1.00 97.62 127 CYS A CA 1
ATOM 1011 C C . CYS A 1 127 ? -2.204 4.005 4.765 1.00 97.62 127 CYS A C 1
ATOM 1013 O O . CYS A 1 127 ? -3.054 4.381 3.955 1.00 97.62 127 CYS A O 1
ATOM 1015 N N . GLU A 1 128 ? -2.424 3.915 6.063 1.00 97.31 128 GLU A N 1
ATOM 1016 C CA . GLU A 1 128 ? -3.663 4.260 6.722 1.00 97.31 128 GLU A CA 1
ATOM 1017 C C . GLU A 1 128 ? -3.358 5.155 7.921 1.00 97.31 128 GLU A C 1
ATOM 1019 O O . GLU A 1 128 ? -2.558 4.808 8.791 1.00 97.31 128 GLU A O 1
ATOM 1024 N N . LEU A 1 129 ? -4.020 6.306 7.964 1.00 97.62 129 LEU A N 1
ATOM 1025 C CA . LEU A 1 129 ? -4.018 7.207 9.103 1.00 97.62 129 LEU A CA 1
ATOM 1026 C C . LEU A 1 129 ? -5.368 7.101 9.807 1.00 97.62 129 LEU A C 1
ATOM 1028 O O . LEU A 1 129 ? -6.386 7.485 9.237 1.00 97.62 129 LEU A O 1
ATOM 1032 N N . LEU A 1 130 ? -5.375 6.617 11.043 1.00 96.94 130 LEU A N 1
ATOM 1033 C CA . LEU A 1 130 ? -6.567 6.473 11.869 1.00 96.94 130 LEU A CA 1
ATOM 1034 C C . LEU A 1 130 ? -6.557 7.536 12.966 1.00 96.94 130 LEU A C 1
ATOM 1036 O O . LEU A 1 130 ? -5.644 7.585 13.778 1.00 96.94 130 LEU A O 1
ATOM 1040 N N . LEU A 1 131 ? -7.590 8.364 13.041 1.00 96.50 131 LEU A N 1
ATOM 1041 C CA . LEU A 1 131 ? -7.787 9.311 14.136 1.00 96.50 131 LEU A CA 1
ATOM 1042 C C . LEU A 1 131 ? -9.011 8.879 14.932 1.00 96.50 131 LEU A C 1
ATOM 1044 O O . LEU A 1 131 ? -10.076 8.694 14.346 1.00 96.50 131 LEU A O 1
ATOM 1048 N N . TRP A 1 132 ? -8.899 8.747 16.253 1.00 95.62 132 TRP A N 1
ATOM 1049 C CA . TRP A 1 132 ? -10.053 8.432 17.095 1.00 95.62 132 TRP A CA 1
ATOM 1050 C C . TRP A 1 132 ? -10.045 9.169 18.427 1.00 95.62 132 TRP A C 1
ATOM 1052 O O . TRP A 1 132 ? -9.004 9.512 18.974 1.00 95.62 132 TRP A O 1
ATOM 1062 N N . THR A 1 133 ? -11.232 9.402 18.978 1.00 94.19 133 THR A N 1
ATOM 1063 C CA . THR A 1 133 ? -11.413 9.943 20.326 1.00 94.19 133 THR A CA 1
ATOM 1064 C C . THR A 1 133 ? -12.594 9.267 21.009 1.00 94.19 133 THR A C 1
ATOM 1066 O O . THR A 1 133 ? -13.580 8.872 20.375 1.00 94.19 133 THR A O 1
ATOM 1069 N N . LYS A 1 134 ? -12.488 9.110 22.325 1.00 91.56 134 LYS A N 1
ATOM 1070 C CA . LYS A 1 134 ? -13.561 8.582 23.166 1.00 91.56 134 LYS A CA 1
ATOM 1071 C C . LYS A 1 134 ? -14.469 9.738 23.570 1.00 91.56 134 LYS A C 1
ATOM 1073 O O . LYS A 1 134 ? -13.980 10.799 23.928 1.00 91.56 134 LYS A O 1
ATOM 1078 N N . ALA A 1 135 ? -15.781 9.555 23.538 1.00 87.06 135 ALA A N 1
ATOM 1079 C CA . ALA A 1 135 ? -16.762 10.555 23.946 1.00 87.06 135 ALA A CA 1
ATOM 1080 C C . ALA A 1 135 ? -17.814 9.905 24.846 1.00 87.06 135 ALA A C 1
ATOM 1082 O O . ALA A 1 135 ? -18.501 8.974 24.432 1.00 87.06 135 ALA A O 1
ATOM 1083 N N . GLN A 1 136 ? -17.945 10.392 26.078 1.00 84.62 136 GLN A N 1
ATOM 1084 C CA . GLN A 1 136 ? -18.988 9.927 26.986 1.00 84.62 136 GLN A CA 1
ATOM 1085 C C . GLN A 1 136 ? -20.310 10.616 26.629 1.00 84.62 136 GLN A C 1
ATOM 1087 O O . GLN A 1 136 ? -20.378 11.843 26.592 1.00 84.62 136 GLN A O 1
ATOM 1092 N N . GLN A 1 137 ? -21.369 9.839 26.396 1.00 83.12 137 GLN A N 1
ATOM 1093 C CA . GLN A 1 137 ? -22.720 10.359 26.188 1.00 83.12 137 GLN A CA 1
ATOM 1094 C C . GLN A 1 137 ? -23.689 9.632 27.127 1.00 83.12 137 GLN A C 1
ATOM 1096 O O . GLN A 1 137 ? -24.109 8.496 26.898 1.00 83.12 137 GLN A O 1
ATOM 1101 N N . GLY A 1 138 ? -24.014 10.287 28.245 1.00 86.50 138 GLY A N 1
ATOM 1102 C CA . GLY A 1 138 ? -24.774 9.668 29.331 1.00 86.50 138 GLY A CA 1
ATOM 1103 C C . GLY A 1 138 ? -24.028 8.466 29.917 1.00 86.50 138 GLY A C 1
ATOM 1104 O O . GLY A 1 138 ? -22.896 8.595 30.381 1.00 86.50 138 GLY A O 1
ATOM 1105 N N . LYS A 1 139 ? -24.660 7.286 29.885 1.00 90.19 139 LYS A N 1
ATOM 1106 C CA . LYS A 1 139 ? -24.080 6.030 30.396 1.00 90.19 139 LYS A CA 1
ATOM 1107 C C . LYS A 1 139 ? -23.215 5.270 29.383 1.00 90.19 139 LYS A C 1
ATOM 1109 O O . LYS A 1 139 ? -22.631 4.256 29.747 1.00 90.19 139 LYS A O 1
ATOM 1114 N N . TYR A 1 140 ? -23.158 5.720 28.130 1.00 91.50 140 TYR A N 1
ATOM 1115 C CA . TYR A 1 140 ? -22.454 5.020 27.060 1.00 91.50 140 TYR A CA 1
ATOM 1116 C C . TYR A 1 140 ? -21.154 5.731 26.688 1.00 91.50 140 TYR A C 1
ATOM 1118 O O . TYR A 1 140 ? -21.093 6.961 26.619 1.00 91.50 140 TYR A O 1
ATOM 1126 N N . LEU A 1 141 ? -20.126 4.929 26.416 1.00 89.12 141 LEU A N 1
ATOM 1127 C CA . LEU A 1 141 ? -18.874 5.382 25.830 1.00 89.12 141 LEU A CA 1
ATOM 1128 C C . LEU A 1 141 ? -18.961 5.214 24.313 1.00 89.12 141 LEU A C 1
ATOM 1130 O O . LEU A 1 141 ? -19.098 4.098 23.815 1.00 89.12 141 LEU A O 1
ATOM 1134 N N . HIS A 1 142 ? -18.863 6.317 23.584 1.00 91.81 142 HIS A N 1
ATOM 1135 C CA . HIS A 1 142 ? -18.812 6.327 22.128 1.00 91.81 142 HIS A CA 1
ATOM 1136 C C . HIS A 1 142 ? -17.373 6.518 21.655 1.00 91.81 142 HIS A C 1
ATOM 1138 O O . HIS A 1 142 ? -16.578 7.196 22.305 1.00 91.81 142 HIS A O 1
ATOM 1144 N N . VAL A 1 143 ? -17.045 5.953 20.497 1.00 92.88 143 VAL A N 1
ATOM 1145 C CA . VAL A 1 143 ? -15.779 6.211 19.806 1.00 92.88 143 VAL A CA 1
ATOM 1146 C C . VAL A 1 143 ? -16.104 6.928 18.508 1.00 92.88 143 VAL A C 1
ATOM 1148 O O . VAL A 1 143 ? -16.816 6.392 17.661 1.00 92.88 143 VAL A O 1
ATOM 1151 N N . LYS A 1 144 ? -15.602 8.154 18.366 1.00 93.50 144 LYS A N 1
ATOM 1152 C CA . LYS A 1 144 ? -15.614 8.879 17.095 1.00 93.50 144 LYS A CA 1
ATOM 1153 C C . LYS A 1 144 ? -14.293 8.607 16.403 1.00 93.50 144 LYS A C 1
ATOM 1155 O O . LYS A 1 144 ? -13.254 8.692 17.055 1.00 93.50 144 LYS A O 1
ATOM 1160 N N . TRP A 1 145 ? -14.330 8.297 15.116 1.00 95.12 145 TRP A N 1
ATOM 1161 C CA . TRP A 1 145 ? -13.129 7.999 14.352 1.00 95.12 145 TRP A CA 1
ATOM 1162 C C . TRP A 1 145 ? -13.244 8.493 12.913 1.00 95.12 145 TRP A C 1
ATOM 1164 O O . TRP A 1 145 ? -14.342 8.662 12.384 1.00 95.12 145 TRP A O 1
ATOM 1174 N N . SER A 1 146 ? -12.093 8.716 12.295 1.00 96.12 146 SER A N 1
ATOM 1175 C CA . SER A 1 146 ? -11.937 8.944 10.864 1.00 96.12 146 SER A CA 1
ATOM 1176 C C . SER A 1 146 ? -10.677 8.237 10.391 1.00 96.12 146 SER A C 1
ATOM 1178 O O . SER A 1 146 ? -9.709 8.135 11.142 1.00 96.12 146 SER A O 1
ATOM 1180 N N . THR A 1 147 ? -10.675 7.785 9.146 1.00 95.94 147 THR A N 1
ATOM 1181 C CA . THR A 1 147 ? -9.519 7.135 8.527 1.00 95.94 147 THR A CA 1
ATOM 1182 C C . THR A 1 147 ? -9.205 7.804 7.193 1.00 95.94 147 THR A C 1
ATOM 1184 O O . THR A 1 147 ? -10.111 8.301 6.517 1.00 95.94 147 THR A O 1
ATOM 1187 N N . TYR A 1 148 ? -7.930 7.845 6.830 1.00 95.88 148 TYR A N 1
ATOM 1188 C CA . TYR A 1 148 ? -7.457 8.335 5.544 1.00 95.88 148 TYR A CA 1
ATOM 1189 C C . TYR A 1 148 ? -6.449 7.355 4.950 1.00 95.88 148 TYR A C 1
ATOM 1191 O O . TYR A 1 148 ? -5.553 6.883 5.647 1.00 95.88 148 TYR A O 1
ATOM 1199 N N . TYR A 1 149 ? -6.583 7.086 3.653 1.00 93.81 149 TYR A N 1
ATOM 1200 C CA . TYR A 1 149 ? -5.811 6.067 2.951 1.00 93.81 149 TYR A CA 1
ATOM 1201 C C . TYR A 1 149 ? -5.030 6.647 1.794 1.00 93.81 149 TYR A C 1
ATOM 1203 O O . TYR A 1 149 ? -5.535 7.482 1.045 1.00 93.81 149 TYR A O 1
ATOM 1211 N N . TRP A 1 150 ? -3.827 6.127 1.598 1.00 95.69 150 TRP A N 1
ATOM 1212 C CA . TRP A 1 150 ? -3.069 6.349 0.381 1.00 95.69 150 TRP A CA 1
ATOM 1213 C C . TRP A 1 150 ? -2.140 5.176 0.113 1.00 95.69 150 TRP A C 1
ATOM 1215 O O . TRP A 1 150 ? -1.828 4.374 0.994 1.00 95.69 150 TRP A O 1
ATOM 1225 N N . ILE A 1 151 ? -1.684 5.098 -1.129 1.00 95.31 151 ILE A N 1
ATOM 1226 C CA . ILE A 1 151 ? -0.714 4.105 -1.572 1.00 95.31 151 ILE A CA 1
ATOM 1227 C C . ILE A 1 151 ? 0.556 4.846 -1.943 1.00 95.31 151 ILE A C 1
ATOM 1229 O O . ILE A 1 151 ? 0.521 5.943 -2.504 1.00 95.31 151 ILE A O 1
ATOM 1233 N N . ARG A 1 152 ? 1.695 4.237 -1.639 1.00 93.88 152 ARG A N 1
ATOM 1234 C CA . ARG A 1 152 ? 2.998 4.693 -2.104 1.00 93.88 152 ARG A CA 1
ATOM 1235 C C . ARG A 1 152 ? 3.704 3.531 -2.775 1.00 93.88 152 ARG A C 1
ATOM 1237 O O . ARG A 1 152 ? 3.877 2.493 -2.154 1.00 93.88 152 ARG A O 1
ATOM 1244 N N . GLY A 1 153 ? 4.196 3.736 -3.988 1.00 92.50 153 GLY A N 1
ATOM 1245 C CA . GLY A 1 153 ? 4.921 2.712 -4.730 1.00 92.50 153 GLY A CA 1
ATOM 1246 C C . GLY A 1 153 ? 5.850 3.304 -5.776 1.00 92.50 153 GLY A C 1
ATOM 1247 O O . GLY A 1 153 ? 6.002 4.522 -5.889 1.00 92.50 153 GLY A O 1
ATOM 1248 N N . THR A 1 154 ? 6.499 2.420 -6.526 1.00 92.50 154 THR A N 1
ATOM 1249 C CA . THR A 1 154 ? 7.153 2.794 -7.783 1.00 92.50 154 THR A CA 1
ATOM 1250 C C . THR A 1 154 ? 6.113 3.193 -8.837 1.00 92.50 154 THR A C 1
ATOM 1252 O O . THR A 1 154 ? 4.943 2.842 -8.704 1.00 92.50 154 THR A O 1
ATOM 1255 N N . ALA A 1 155 ? 6.521 3.904 -9.894 1.00 94.00 155 ALA A N 1
ATOM 1256 C CA . ALA A 1 155 ? 5.625 4.163 -11.021 1.00 94.00 155 ALA A CA 1
ATOM 1257 C C . ALA A 1 155 ? 5.192 2.812 -11.634 1.00 94.00 155 ALA A C 1
ATOM 1259 O O . ALA A 1 155 ? 6.084 2.031 -11.997 1.00 94.00 155 ALA A O 1
ATOM 1260 N N . PRO A 1 156 ? 3.880 2.512 -11.723 1.00 94.81 156 PRO A N 1
ATOM 1261 C CA . PRO A 1 156 ? 3.358 1.230 -12.187 1.00 94.81 156 PRO A CA 1
ATOM 1262 C C . PRO A 1 156 ? 3.449 1.145 -13.712 1.00 94.81 156 PRO A C 1
ATOM 1264 O O . PRO A 1 156 ? 2.460 1.273 -14.417 1.00 94.81 156 PRO A O 1
ATOM 1267 N N . LEU A 1 157 ? 4.671 0.983 -14.211 1.00 95.81 157 LEU A N 1
ATOM 1268 C CA . LEU A 1 157 ? 5.027 0.795 -15.616 1.00 95.81 157 LEU A CA 1
ATOM 1269 C C . LEU A 1 157 ? 6.028 -0.360 -15.721 1.00 95.81 157 LEU A C 1
ATOM 1271 O O . LEU A 1 157 ? 6.686 -0.691 -14.731 1.00 95.81 157 LEU A O 1
ATOM 1275 N N . ASN A 1 158 ? 6.248 -0.902 -16.917 1.00 95.00 158 ASN A N 1
ATOM 1276 C CA . ASN A 1 158 ? 7.398 -1.781 -17.151 1.00 95.00 158 ASN A CA 1
ATOM 1277 C C . ASN A 1 158 ? 8.664 -0.950 -17.360 1.00 95.00 158 ASN A C 1
ATOM 1279 O O . ASN A 1 158 ? 8.911 -0.382 -18.428 1.00 95.00 158 ASN A O 1
ATOM 1283 N N . TRP A 1 159 ? 9.473 -0.860 -16.307 1.00 93.88 159 TRP A N 1
ATOM 1284 C CA . TRP A 1 159 ? 10.747 -0.154 -16.320 1.00 93.88 159 TRP A CA 1
ATOM 1285 C C . TRP A 1 159 ? 11.701 -0.725 -15.273 1.00 93.88 159 TRP A C 1
ATOM 1287 O O . TRP A 1 159 ? 11.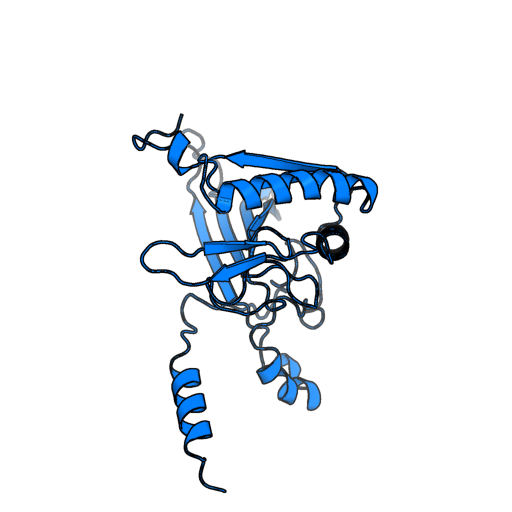286 -1.266 -14.253 1.00 93.88 159 TRP A O 1
ATOM 1297 N N . GLY A 1 160 ? 12.995 -0.562 -15.509 1.00 90.50 160 GLY A N 1
ATOM 1298 C CA . GLY A 1 160 ? 14.057 -0.996 -14.617 1.00 90.50 160 GLY A CA 1
ATOM 1299 C C . GLY A 1 160 ? 15.053 0.117 -14.329 1.00 90.50 160 GLY A C 1
ATOM 1300 O O . GLY A 1 160 ? 15.025 1.196 -14.926 1.00 90.50 160 GLY A O 1
ATOM 1301 N N . SER A 1 161 ? 15.972 -0.164 -13.411 1.00 87.88 161 SER A N 1
ATOM 1302 C CA . SER A 1 161 ? 17.145 0.678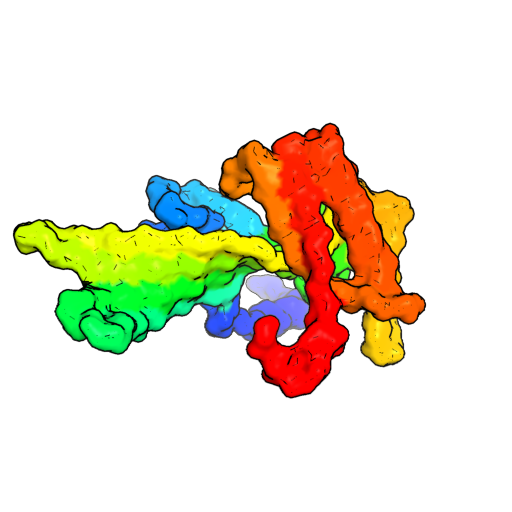 -13.203 1.00 87.88 161 SER A CA 1
ATOM 1303 C C . SER A 1 161 ? 18.417 -0.140 -13.293 1.00 87.88 161 SER A C 1
ATOM 1305 O O . SER A 1 161 ? 18.494 -1.196 -12.668 1.00 87.88 161 SER A O 1
ATOM 1307 N N . GLN A 1 162 ? 19.427 0.372 -13.990 1.00 84.38 162 GLN A N 1
ATOM 1308 C CA . GLN A 1 162 ? 20.752 -0.235 -14.008 1.00 84.38 162 GLN A CA 1
ATOM 1309 C C . GLN A 1 162 ? 21.725 0.604 -13.167 1.00 84.38 162 GLN A C 1
ATOM 1311 O O . GLN A 1 162 ? 21.809 1.822 -13.366 1.00 84.38 162 GLN A O 1
ATOM 1316 N N . PRO A 1 163 ? 22.469 -0.004 -12.224 1.00 80.94 163 PRO A N 1
ATOM 1317 C CA . PRO A 1 163 ? 23.499 0.710 -11.482 1.00 80.94 163 PRO A CA 1
ATOM 1318 C C . PRO A 1 163 ? 24.555 1.287 -12.437 1.00 80.94 163 PRO A C 1
ATOM 1320 O O . PRO A 1 163 ? 25.126 0.560 -13.248 1.00 80.94 163 PRO A O 1
ATOM 1323 N N . ARG A 1 164 ? 24.839 2.587 -12.319 1.00 77.12 164 ARG A N 1
ATOM 1324 C CA . ARG A 1 164 ? 25.970 3.266 -12.968 1.00 77.12 164 ARG A CA 1
ATOM 1325 C C . ARG A 1 164 ? 26.766 4.042 -11.920 1.00 77.12 164 ARG A C 1
ATOM 1327 O O . ARG A 1 164 ? 26.273 4.287 -10.821 1.00 77.12 164 ARG A O 1
ATOM 1334 N N . ALA A 1 165 ? 28.006 4.411 -12.245 1.00 73.75 165 ALA A N 1
ATOM 1335 C CA . ALA A 1 165 ? 28.814 5.263 -11.376 1.00 73.75 165 ALA A CA 1
ATOM 1336 C C . ALA A 1 165 ? 28.102 6.613 -1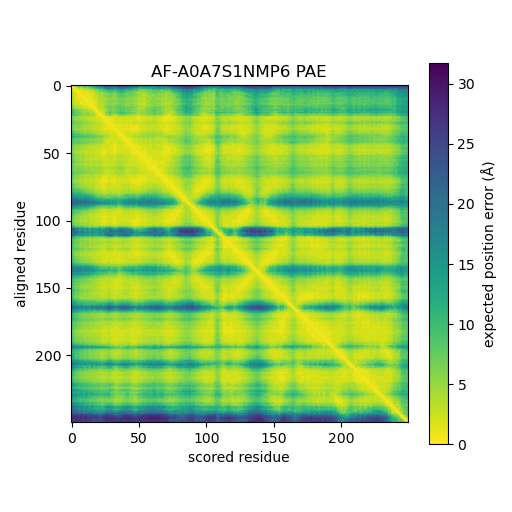1.172 1.00 73.75 165 ALA A C 1
ATOM 1338 O O . ALA A 1 165 ? 27.954 7.386 -12.117 1.00 73.75 165 ALA A O 1
ATOM 1339 N N . GLY A 1 166 ? 27.638 6.866 -9.947 1.00 75.50 166 GLY A N 1
ATOM 1340 C CA . GLY A 1 166 ? 26.780 8.003 -9.621 1.00 75.50 166 GLY A CA 1
ATOM 1341 C C . GLY A 1 166 ? 25.312 7.592 -9.531 1.00 75.50 166 GLY A C 1
ATOM 1342 O O . GLY A 1 166 ? 24.914 6.930 -8.573 1.00 75.50 166 GLY A O 1
ATOM 1343 N N . GLU A 1 167 ? 24.507 8.020 -10.500 1.00 72.12 167 GLU A N 1
ATOM 1344 C CA . GLU A 1 167 ? 23.055 7.834 -10.490 1.00 72.12 167 GLU A CA 1
ATOM 1345 C C . GLU A 1 167 ? 22.631 6.638 -11.351 1.00 72.12 167 GLU A C 1
ATOM 1347 O O . GLU A 1 167 ? 23.195 6.388 -12.418 1.00 72.12 167 GLU A O 1
ATOM 1352 N N . ALA A 1 168 ? 21.645 5.875 -10.874 1.00 81.69 168 ALA A N 1
ATOM 1353 C CA . ALA A 1 168 ? 21.132 4.720 -11.599 1.00 81.69 168 ALA A CA 1
ATOM 1354 C C . ALA A 1 168 ? 20.427 5.164 -12.887 1.00 81.69 168 ALA A C 1
ATOM 1356 O O . ALA A 1 168 ? 19.592 6.068 -12.875 1.00 81.69 168 ALA A O 1
ATOM 1357 N N . GLU A 1 169 ? 20.734 4.499 -13.996 1.00 87.25 169 GLU A N 1
ATOM 1358 C CA . GLU A 1 169 ? 20.080 4.774 -15.270 1.00 87.25 169 GLU A CA 1
ATOM 1359 C C . GLU A 1 169 ? 18.673 4.181 -15.281 1.00 87.25 169 GLU A C 1
ATOM 1361 O O . GLU A 1 169 ? 18.483 3.023 -14.912 1.00 87.25 169 GLU A O 1
ATOM 1366 N N . VAL A 1 170 ? 17.696 4.968 -15.731 1.00 91.19 170 VAL A N 1
ATOM 1367 C CA . VAL A 1 170 ? 16.308 4.536 -15.919 1.00 91.19 170 VAL A CA 1
ATOM 1368 C C . VAL A 1 170 ? 16.152 3.904 -17.300 1.00 91.19 170 VAL A C 1
ATOM 1370 O O . VAL A 1 170 ? 16.425 4.548 -18.312 1.00 91.19 170 VAL A O 1
ATOM 1373 N N . ILE A 1 171 ? 15.669 2.663 -17.340 1.00 91.69 171 ILE A N 1
ATOM 1374 C CA . ILE A 1 171 ? 15.441 1.900 -18.569 1.00 91.69 171 ILE A CA 1
ATOM 1375 C C . ILE A 1 171 ? 13.945 1.625 -18.683 1.00 91.69 171 ILE A C 1
ATOM 1377 O O . ILE A 1 171 ? 13.376 0.926 -17.852 1.00 91.69 171 ILE A O 1
ATOM 1381 N N . ILE A 1 172 ? 13.306 2.173 -19.711 1.00 94.06 172 ILE A N 1
ATOM 1382 C CA . ILE A 1 172 ? 11.887 1.938 -20.001 1.00 94.06 172 ILE A CA 1
ATOM 1383 C C . ILE A 1 172 ? 11.798 0.758 -20.970 1.00 94.06 172 ILE A C 1
ATOM 1385 O O . ILE A 1 172 ? 12.536 0.734 -21.958 1.00 94.06 172 ILE A O 1
ATOM 1389 N N . ALA A 1 173 ? 10.934 -0.216 -20.679 1.00 93.88 173 ALA A N 1
ATOM 1390 C CA . ALA A 1 173 ? 10.728 -1.364 -21.557 1.00 93.88 173 ALA A CA 1
ATOM 1391 C C . ALA A 1 173 ? 10.127 -0.935 -22.914 1.00 93.88 173 ALA A C 1
ATOM 1393 O O . ALA A 1 173 ? 9.530 0.141 -22.996 1.00 93.88 173 ALA A O 1
ATOM 1394 N N . PRO A 1 174 ? 10.249 -1.756 -23.977 1.00 94.38 174 PRO A N 1
ATOM 1395 C CA . PRO A 1 174 ? 9.578 -1.497 -25.254 1.00 94.38 174 PRO A CA 1
ATOM 1396 C C . PRO A 1 174 ? 8.058 -1.333 -25.114 1.00 94.38 174 PRO A C 1
ATOM 1398 O O . PRO A 1 174 ? 7.496 -0.432 -25.729 1.00 94.38 174 PRO A O 1
ATOM 1401 N N . ASP A 1 175 ? 7.443 -2.136 -24.237 1.00 94.69 175 ASP A N 1
ATOM 1402 C CA . ASP A 1 175 ? 6.008 -2.131 -23.936 1.00 94.69 175 ASP A CA 1
ATOM 1403 C C . ASP A 1 175 ? 5.755 -1.646 -22.490 1.00 94.69 175 ASP A C 1
ATOM 1405 O O . ASP A 1 175 ? 5.437 -2.428 -21.588 1.00 94.69 175 ASP A O 1
ATOM 1409 N N . PRO A 1 176 ? 5.913 -0.337 -22.208 1.00 95.44 176 PRO A N 1
ATOM 1410 C CA . PRO A 1 176 ? 5.863 0.191 -20.843 1.00 95.44 176 PRO A CA 1
ATOM 1411 C C . PRO A 1 176 ? 4.482 0.085 -20.187 1.00 95.44 176 PRO A C 1
ATOM 1413 O O . PRO A 1 176 ? 4.391 0.205 -18.966 1.00 95.44 176 PRO A O 1
ATOM 1416 N N . PHE A 1 177 ? 3.427 -0.104 -20.986 1.00 95.62 177 PHE A N 1
ATOM 1417 C CA . PHE A 1 177 ? 2.034 -0.140 -20.532 1.00 95.62 177 PHE A CA 1
ATOM 1418 C C . PHE A 1 177 ? 1.474 -1.551 -20.337 1.00 95.62 177 PHE A C 1
ATOM 1420 O O . PHE A 1 177 ? 0.338 -1.684 -19.881 1.00 95.62 177 PHE A O 1
ATOM 1427 N N . ASP A 1 178 ? 2.248 -2.590 -20.653 1.00 94.75 178 ASP A N 1
ATOM 1428 C CA . ASP A 1 178 ? 1.821 -3.966 -20.407 1.00 94.75 178 ASP A CA 1
ATOM 1429 C C . ASP A 1 178 ? 1.526 -4.191 -18.909 1.00 94.75 178 ASP A C 1
ATOM 1431 O O . ASP A 1 178 ? 2.258 -3.730 -18.032 1.00 94.75 178 ASP A O 1
ATOM 1435 N N . GLY A 1 179 ? 0.384 -4.800 -18.595 1.00 94.69 179 GLY A N 1
ATOM 1436 C CA . GLY A 1 179 ? -0.068 -5.014 -17.215 1.00 94.69 179 GLY A CA 1
ATOM 1437 C C . GLY A 1 179 ? -0.530 -3.782 -16.418 1.00 94.69 179 GLY A C 1
ATOM 1438 O O . GLY A 1 179 ? -1.113 -3.938 -15.344 1.00 94.69 179 GLY A O 1
ATOM 1439 N N . VAL A 1 180 ? -0.354 -2.553 -16.919 1.00 95.62 180 VAL A N 1
ATOM 1440 C CA . VAL A 1 180 ? -0.770 -1.327 -16.202 1.00 95.62 180 VAL A CA 1
ATOM 1441 C C . VAL A 1 180 ? -2.273 -1.315 -15.939 1.00 95.62 180 VAL A C 1
ATOM 1443 O O . VAL A 1 180 ? -2.731 -0.915 -14.869 1.00 95.62 180 VAL A O 1
ATOM 1446 N N . GLU A 1 181 ? -3.054 -1.804 -16.898 1.00 94.56 181 GLU A N 1
ATOM 1447 C CA . GLU A 1 181 ? -4.497 -1.928 -16.745 1.00 94.5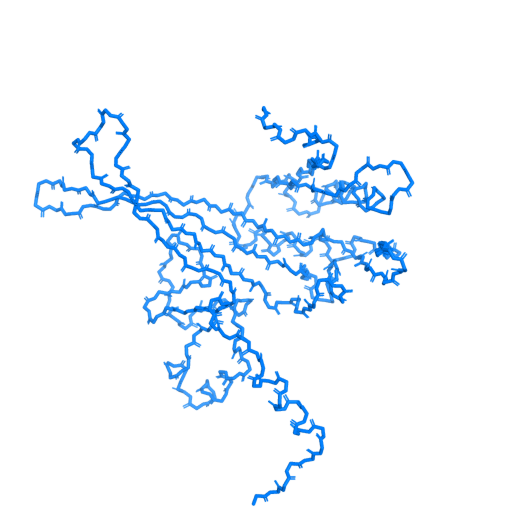6 181 GLU A CA 1
ATOM 1448 C C . GLU A 1 181 ? -4.875 -2.852 -15.578 1.00 94.56 181 GLU A C 1
ATOM 1450 O O . GLU A 1 181 ? -5.717 -2.512 -14.745 1.00 94.56 181 GLU A O 1
ATOM 1455 N N . ASP A 1 182 ? -4.223 -4.009 -15.485 1.00 95.44 182 ASP A N 1
ATOM 1456 C CA . ASP A 1 182 ? -4.498 -4.993 -14.442 1.00 95.44 182 ASP A CA 1
ATOM 1457 C C . ASP A 1 182 ? -4.077 -4.496 -13.064 1.00 95.44 182 ASP A C 1
ATOM 1459 O O . ASP A 1 182 ? -4.806 -4.717 -12.091 1.00 95.44 182 ASP A O 1
ATOM 1463 N N . TYR A 1 183 ? -2.969 -3.753 -12.990 1.00 95.69 183 TYR A N 1
ATOM 1464 C CA . TYR A 1 183 ? -2.566 -3.047 -11.781 1.00 95.69 183 TYR A CA 1
ATOM 1465 C C . TYR A 1 183 ? -3.693 -2.130 -11.280 1.00 95.69 183 TYR A C 1
ATOM 1467 O O . TYR A 1 183 ? -4.143 -2.263 -10.138 1.00 95.69 183 TYR A O 1
ATOM 1475 N N . TYR A 1 184 ? -4.223 -1.249 -12.137 1.00 95.06 184 TYR A N 1
ATOM 1476 C CA . TYR A 1 184 ? -5.284 -0.323 -11.733 1.00 95.06 184 TYR A CA 1
ATOM 1477 C C . TYR A 1 184 ? -6.632 -1.008 -11.499 1.00 95.06 184 TYR A C 1
ATOM 1479 O O . TYR A 1 184 ? -7.349 -0.606 -10.585 1.00 95.06 184 TYR A O 1
ATOM 1487 N N . ARG A 1 185 ? -6.973 -2.081 -12.225 1.00 94.31 185 ARG A N 1
ATOM 1488 C CA . ARG A 1 185 ? -8.160 -2.904 -11.926 1.00 94.31 185 ARG A CA 1
ATOM 1489 C C . ARG A 1 185 ? -8.052 -3.578 -10.559 1.00 94.31 185 ARG A C 1
ATOM 1491 O O . ARG A 1 185 ? -9.050 -3.666 -9.843 1.00 94.31 185 ARG A O 1
ATOM 1498 N N . ARG A 1 186 ? -6.864 -4.059 -10.171 1.00 94.62 186 ARG A N 1
ATOM 1499 C CA . ARG A 1 186 ? -6.623 -4.615 -8.828 1.00 94.62 186 ARG A CA 1
ATOM 1500 C C . ARG 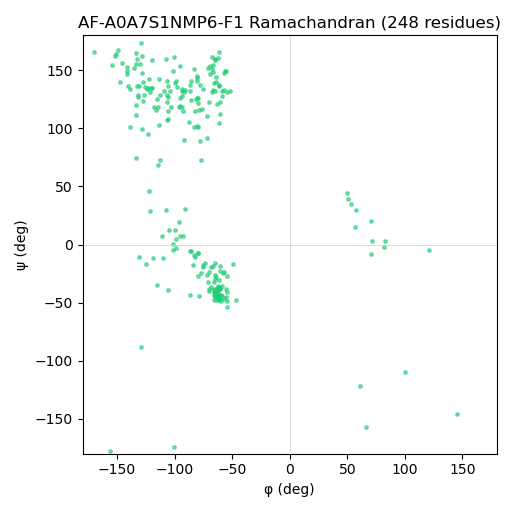A 1 186 ? -6.870 -3.549 -7.763 1.00 94.62 186 ARG A C 1
ATOM 1502 O O . ARG A 1 186 ? -7.633 -3.805 -6.831 1.00 94.62 186 ARG A O 1
ATOM 1509 N N . LEU A 1 187 ? -6.324 -2.344 -7.947 1.00 93.25 187 LEU A N 1
ATOM 1510 C CA . LEU A 1 187 ? -6.599 -1.215 -7.053 1.00 93.25 187 LEU A CA 1
ATOM 1511 C C . LEU A 1 187 ? -8.092 -0.856 -7.029 1.00 93.25 187 LEU A C 1
ATOM 1513 O O . LEU A 1 187 ? -8.662 -0.676 -5.956 1.00 93.25 187 LEU A O 1
ATOM 1517 N N . GLN A 1 188 ? -8.759 -0.829 -8.184 1.00 92.94 188 GLN A N 1
ATOM 1518 C CA . GLN A 1 188 ? -10.192 -0.552 -8.282 1.00 92.94 188 GLN A CA 1
ATOM 1519 C C . GLN A 1 188 ? -11.014 -1.481 -7.398 1.00 92.94 188 GLN A C 1
ATOM 1521 O O . GLN A 1 188 ? -11.848 -1.017 -6.623 1.00 92.94 188 GLN A O 1
ATOM 1526 N N . ARG A 1 189 ? -10.750 -2.791 -7.487 1.00 93.00 189 ARG A N 1
ATOM 1527 C CA . ARG A 1 189 ? -11.446 -3.813 -6.698 1.00 93.00 189 ARG A CA 1
ATOM 1528 C C . ARG A 1 189 ? -11.138 -3.662 -5.213 1.00 93.00 189 ARG A C 1
ATOM 1530 O O . ARG A 1 189 ? -12.058 -3.635 -4.403 1.00 93.00 189 ARG A O 1
ATOM 1537 N N . ARG A 1 190 ? -9.859 -3.520 -4.857 1.00 92.69 190 ARG A N 1
ATOM 1538 C CA . ARG A 1 190 ? -9.410 -3.461 -3.460 1.00 92.69 190 ARG A CA 1
ATOM 1539 C C . ARG A 1 190 ? -9.910 -2.217 -2.717 1.00 92.69 190 ARG A C 1
ATOM 1541 O O . ARG A 1 190 ? -10.298 -2.279 -1.546 1.00 92.69 190 ARG A O 1
ATOM 1548 N N . TYR A 1 191 ? -9.943 -1.082 -3.406 1.00 90.88 191 TYR A N 1
ATOM 1549 C CA . TYR A 1 191 ? -10.328 0.202 -2.823 1.00 90.88 191 TYR A CA 1
ATOM 1550 C C . TYR A 1 191 ? -11.762 0.624 -3.147 1.00 90.88 191 TYR A C 1
ATOM 1552 O O . TYR A 1 191 ? -12.200 1.662 -2.658 1.00 90.88 191 TYR A O 1
ATOM 1560 N N . ALA A 1 192 ? -12.505 -0.193 -3.904 1.00 90.38 192 ALA A N 1
ATOM 1561 C CA . ALA A 1 192 ? -13.834 0.137 -4.419 1.00 90.38 192 ALA A CA 1
ATOM 1562 C C . ALA A 1 192 ? -13.852 1.512 -5.118 1.00 90.38 192 ALA A C 1
ATOM 1564 O O . ALA A 1 192 ? -14.727 2.347 -4.881 1.00 90.38 192 ALA A O 1
ATOM 1565 N N . ILE A 1 193 ? -12.837 1.763 -5.950 1.00 89.19 193 ILE A N 1
ATOM 1566 C CA . ILE A 1 193 ? -12.659 3.041 -6.649 1.00 89.19 193 ILE A CA 1
ATOM 1567 C C . ILE A 1 193 ? -13.747 3.165 -7.711 1.00 89.19 193 ILE A C 1
ATOM 1569 O O . ILE A 1 193 ? -13.862 2.319 -8.596 1.00 89.19 193 ILE A O 1
ATOM 1573 N N . THR A 1 194 ? -14.538 4.231 -7.627 1.00 82.31 194 THR A N 1
ATOM 1574 C CA . THR A 1 194 ? -15.678 4.471 -8.529 1.00 82.31 194 THR A CA 1
ATOM 1575 C C . THR A 1 194 ? -15.557 5.752 -9.344 1.00 82.31 194 THR A C 1
ATOM 1577 O O . THR A 1 194 ? -16.339 5.949 -10.269 1.00 82.31 194 THR A O 1
ATOM 1580 N N . THR A 1 195 ? -14.601 6.623 -9.014 1.00 82.31 195 THR A N 1
ATOM 1581 C CA . THR A 1 195 ? -14.484 7.958 -9.611 1.00 82.31 195 THR A CA 1
ATOM 1582 C C . THR A 1 195 ? -13.070 8.221 -10.118 1.00 82.31 195 THR A C 1
ATOM 1584 O O . THR A 1 195 ? -12.771 7.941 -11.278 1.00 82.31 195 THR A O 1
ATOM 1587 N N . SER A 1 196 ? -12.195 8.738 -9.260 1.00 89.44 196 SER A N 1
ATOM 1588 C CA . SER A 1 196 ? -10.883 9.242 -9.642 1.00 89.44 196 SER A CA 1
ATOM 1589 C C . SER A 1 196 ? -9.775 8.743 -8.724 1.00 89.44 196 SER A C 1
ATOM 1591 O O . SER A 1 196 ? -9.991 8.393 -7.562 1.00 89.44 196 SER A O 1
ATOM 1593 N N . VAL A 1 197 ? -8.567 8.714 -9.278 1.00 90.94 197 VAL A N 1
ATOM 1594 C CA . VAL A 1 197 ? -7.323 8.445 -8.562 1.00 90.94 197 VAL A CA 1
ATOM 1595 C C . VAL A 1 197 ? -6.363 9.573 -8.881 1.00 90.94 197 VAL A C 1
ATOM 1597 O O . VAL A 1 197 ? -6.049 9.805 -10.045 1.00 90.94 197 VAL A O 1
ATOM 1600 N N . LEU A 1 198 ? -5.878 10.248 -7.842 1.00 92.38 198 LEU A N 1
ATOM 1601 C CA . LEU A 1 198 ? -4.802 11.220 -7.965 1.00 92.38 198 LEU A CA 1
ATOM 1602 C C . LEU A 1 198 ? -3.467 10.539 -7.659 1.00 92.38 198 LEU A C 1
ATOM 1604 O O . LEU A 1 198 ? -3.240 10.052 -6.550 1.00 92.38 198 LEU A O 1
ATOM 1608 N N . CYS A 1 199 ? -2.568 10.535 -8.634 1.00 93.25 199 CYS A N 1
ATOM 1609 C CA . CYS A 1 199 ? -1.199 10.070 -8.496 1.00 93.25 199 CYS A CA 1
ATOM 1610 C C . CYS A 1 199 ? -0.241 11.260 -8.451 1.00 93.25 199 CYS A C 1
ATOM 1612 O O . CYS A 1 199 ? 0.040 11.883 -9.472 1.00 93.25 199 CYS A O 1
ATOM 1614 N N . CYS A 1 200 ? 0.320 11.523 -7.272 1.00 93.06 200 CYS A N 1
ATOM 1615 C CA . CYS A 1 200 ? 1.378 12.513 -7.095 1.00 93.06 200 CYS A CA 1
ATOM 1616 C C . CYS A 1 200 ? 2.744 11.901 -7.434 1.00 93.06 200 CYS A C 1
ATOM 1618 O O . CYS A 1 200 ? 3.338 11.181 -6.628 1.00 93.06 200 CYS A O 1
ATOM 1620 N N . SER A 1 201 ? 3.252 12.187 -8.630 1.00 91.94 201 SER A N 1
ATOM 1621 C CA . SER A 1 201 ? 4.585 11.791 -9.078 1.00 91.94 201 SER A CA 1
ATOM 1622 C C . SER A 1 201 ? 5.646 12.749 -8.535 1.00 91.94 201 SER A C 1
ATOM 1624 O O . SER A 1 201 ? 5.590 13.956 -8.771 1.00 91.94 201 SER A O 1
ATOM 1626 N N . LEU A 1 202 ? 6.643 12.194 -7.843 1.00 89.56 202 LEU A N 1
ATOM 1627 C CA . LEU A 1 202 ? 7.829 12.918 -7.364 1.00 89.56 202 LEU A CA 1
ATOM 1628 C C . LEU A 1 202 ? 9.054 12.712 -8.270 1.00 89.56 202 LEU A C 1
ATOM 1630 O O . LEU A 1 202 ? 10.176 13.014 -7.864 1.00 89.56 202 LEU A O 1
ATOM 1634 N N . LEU A 1 203 ? 8.854 12.147 -9.466 1.00 88.38 203 LEU A N 1
ATOM 1635 C CA . LEU A 1 203 ? 9.925 11.940 -10.439 1.00 88.38 203 LEU A CA 1
ATOM 1636 C C . LEU A 1 203 ? 10.518 13.285 -10.857 1.00 88.38 203 LEU A C 1
ATOM 1638 O O . LEU A 1 203 ? 9.794 14.245 -11.137 1.00 88.38 203 LEU A O 1
ATOM 1642 N N . ARG A 1 204 ? 11.845 13.349 -10.924 1.00 85.69 204 ARG A N 1
ATOM 1643 C CA . ARG A 1 204 ? 12.556 14.560 -11.323 1.00 85.69 2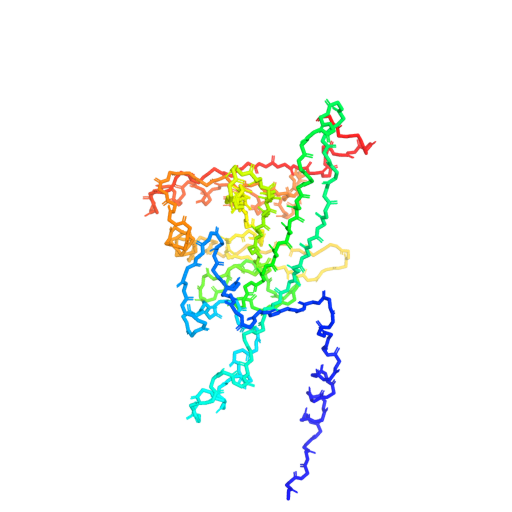04 ARG A CA 1
ATOM 1644 C C . ARG A 1 204 ? 12.238 14.913 -12.775 1.00 85.69 204 ARG A C 1
ATOM 1646 O O . ARG A 1 204 ? 12.381 14.072 -13.661 1.00 85.69 204 ARG A O 1
ATOM 1653 N N . ARG A 1 205 ? 11.904 16.182 -13.038 1.00 84.25 205 ARG A N 1
ATOM 1654 C CA . ARG A 1 205 ? 11.612 16.704 -14.386 1.00 84.25 205 ARG A CA 1
ATOM 1655 C C . ARG A 1 205 ? 12.661 17.720 -14.819 1.00 84.25 205 ARG A C 1
ATOM 1657 O O . ARG A 1 205 ? 12.413 18.914 -14.947 1.00 84.25 205 ARG A O 1
ATOM 1664 N N . THR A 1 206 ? 13.878 17.229 -15.046 1.00 82.56 206 THR A N 1
ATOM 1665 C CA . THR A 1 206 ? 14.992 18.027 -15.584 1.00 82.56 206 THR A CA 1
ATOM 1666 C C . THR A 1 206 ? 15.301 17.595 -17.026 1.00 82.56 206 THR A C 1
ATOM 1668 O O . THR A 1 206 ? 15.430 16.390 -17.270 1.00 82.56 206 THR A O 1
ATOM 1671 N N . PRO A 1 207 ? 15.450 18.518 -17.998 1.00 80.62 207 PRO A N 1
ATOM 1672 C CA . PRO A 1 207 ? 15.823 18.159 -19.366 1.00 80.62 207 PRO A CA 1
ATOM 1673 C C . PRO A 1 207 ? 17.079 17.275 -19.408 1.00 80.62 207 PRO A C 1
ATOM 1675 O O . PRO A 1 207 ? 18.070 17.570 -18.744 1.00 80.62 207 PRO A O 1
ATOM 1678 N N . GLY A 1 208 ? 17.022 16.176 -20.164 1.00 76.94 208 GLY A N 1
ATOM 1679 C CA . GLY A 1 208 ? 18.120 15.205 -20.280 1.00 76.94 208 GLY A CA 1
ATOM 1680 C C . GLY A 1 208 ? 18.220 14.173 -19.147 1.00 76.94 208 GLY A C 1
ATOM 1681 O O . GLY A 1 208 ? 19.075 13.295 -19.219 1.00 76.94 208 GLY A O 1
ATOM 1682 N N . HIS A 1 209 ? 17.359 14.234 -18.125 1.00 81.44 209 HIS A N 1
ATOM 1683 C CA . HIS A 1 209 ? 17.322 13.247 -17.040 1.00 81.44 209 HIS A CA 1
ATOM 1684 C C . HIS A 1 209 ? 16.453 12.029 -17.393 1.00 81.44 209 HIS A C 1
ATOM 1686 O O . HIS A 1 209 ? 15.366 12.183 -17.951 1.00 81.44 209 HIS A O 1
ATOM 1692 N N . GLY A 1 210 ? 16.887 10.819 -17.018 1.00 81.25 210 GLY A N 1
ATOM 1693 C CA . GLY A 1 210 ? 16.148 9.576 -17.297 1.00 81.25 210 GLY A CA 1
ATOM 1694 C C . GLY A 1 210 ? 14.765 9.518 -16.633 1.00 81.25 210 GLY A C 1
ATOM 1695 O O . GLY A 1 210 ? 13.805 9.046 -17.242 1.00 81.25 210 GLY A O 1
ATOM 1696 N N . GLU A 1 211 ? 14.635 10.070 -15.422 1.00 87.69 211 GLU A N 1
ATOM 1697 C CA . GLU A 1 211 ? 13.339 10.173 -14.728 1.00 87.69 211 GLU A CA 1
ATOM 1698 C C . GLU A 1 211 ? 12.330 11.078 -15.443 1.00 87.69 211 GLU A C 1
ATOM 1700 O O . GLU A 1 211 ? 11.134 10.831 -15.330 1.00 87.69 211 GLU A O 1
ATOM 1705 N N . THR A 1 212 ? 12.781 12.059 -16.234 1.00 90.25 212 THR A N 1
ATOM 1706 C CA . THR A 1 212 ? 11.877 12.916 -17.015 1.00 90.25 212 THR A CA 1
ATOM 1707 C C . THR A 1 212 ? 11.122 12.078 -18.039 1.00 90.25 212 THR A C 1
ATOM 1709 O O . THR A 1 212 ? 9.896 12.110 -18.075 1.00 90.25 212 THR A O 1
ATOM 1712 N N . LYS A 1 213 ? 11.839 11.228 -18.791 1.00 91.69 213 LYS A N 1
ATOM 1713 C CA . LYS A 1 213 ? 11.224 10.321 -19.771 1.00 91.69 213 LYS A CA 1
ATOM 1714 C C . LYS A 1 213 ? 10.257 9.338 -19.105 1.00 91.69 213 LYS A C 1
ATOM 1716 O O . LYS A 1 213 ? 9.202 9.036 -19.661 1.00 91.69 213 LYS A O 1
ATOM 1721 N N . LEU A 1 214 ? 10.605 8.841 -17.917 1.00 93.38 214 LEU A N 1
ATOM 1722 C CA . LEU A 1 214 ? 9.723 7.969 -17.140 1.00 93.38 214 LEU A CA 1
ATOM 1723 C C . LEU A 1 214 ? 8.467 8.709 -16.676 1.00 93.38 214 LEU A C 1
ATOM 1725 O O . LEU A 1 214 ? 7.375 8.168 -16.804 1.00 93.38 214 LEU A O 1
ATOM 1729 N N . GLY A 1 215 ? 8.610 9.943 -16.190 1.00 92.69 215 GLY A N 1
ATOM 1730 C CA . GLY A 1 215 ? 7.491 10.794 -15.797 1.00 92.69 215 GLY A CA 1
ATOM 1731 C C . GLY A 1 215 ? 6.542 11.071 -16.960 1.00 92.69 215 GLY A C 1
ATOM 1732 O O . GLY A 1 215 ? 5.335 10.931 -16.794 1.00 92.69 215 GLY A O 1
ATOM 1733 N N . ASP A 1 216 ? 7.072 11.374 -18.146 1.00 92.31 216 ASP A N 1
ATOM 1734 C CA . ASP A 1 216 ? 6.265 11.588 -19.357 1.00 92.31 216 ASP A CA 1
ATOM 1735 C C . ASP A 1 216 ? 5.525 10.311 -19.772 1.00 92.31 216 ASP A C 1
ATOM 1737 O O . ASP A 1 216 ? 4.348 10.344 -20.128 1.00 92.31 216 ASP A O 1
ATOM 1741 N N . THR A 1 217 ? 6.193 9.161 -19.656 1.00 94.19 217 THR A N 1
ATOM 1742 C CA . THR A 1 217 ? 5.584 7.851 -19.928 1.00 94.19 217 THR A CA 1
ATOM 1743 C C . THR A 1 217 ? 4.484 7.531 -18.912 1.00 94.19 217 THR A C 1
ATOM 1745 O O . THR A 1 217 ? 3.435 7.010 -19.281 1.00 94.19 217 THR A O 1
ATOM 1748 N N . PHE A 1 218 ? 4.682 7.880 -17.640 1.00 94.00 218 PHE A N 1
ATOM 1749 C CA . PHE A 1 218 ? 3.697 7.660 -16.582 1.00 94.00 218 PHE A CA 1
ATOM 1750 C C . PHE A 1 218 ? 2.472 8.571 -16.730 1.00 94.00 218 PHE A C 1
ATOM 1752 O O . PHE A 1 218 ? 1.335 8.139 -16.550 1.00 94.00 218 PHE A O 1
ATOM 1759 N N . GLU A 1 219 ? 2.677 9.816 -17.147 1.00 92.62 219 GLU A N 1
ATOM 1760 C CA . GLU A 1 219 ? 1.583 10.719 -17.506 1.00 92.62 219 GLU A CA 1
ATOM 1761 C C . GLU A 1 219 ? 0.769 10.164 -18.684 1.00 92.62 219 GLU A C 1
ATOM 1763 O O . GLU A 1 219 ? -0.461 10.097 -18.622 1.00 92.62 219 GLU A O 1
ATOM 1768 N N . ALA A 1 220 ? 1.454 9.653 -19.713 1.00 92.56 220 ALA A N 1
ATOM 1769 C CA . ALA A 1 220 ? 0.816 9.011 -20.857 1.00 92.56 220 ALA A CA 1
ATOM 1770 C C . ALA A 1 220 ? 0.002 7.762 -20.467 1.00 92.56 220 ALA A C 1
ATOM 1772 O O . ALA A 1 220 ? -1.091 7.562 -21.005 1.00 92.56 220 ALA A O 1
ATOM 1773 N N . SER A 1 221 ? 0.459 6.961 -19.493 1.00 91.75 221 SER A N 1
ATOM 1774 C CA . SER A 1 221 ? -0.325 5.811 -19.020 1.00 91.75 221 SER A CA 1
ATOM 1775 C C . SER A 1 221 ? -1.640 6.222 -18.358 1.00 91.75 221 SER A C 1
ATOM 1777 O O . SER A 1 221 ? -2.618 5.486 -18.452 1.00 91.75 221 SER A O 1
ATOM 1779 N N . GLY A 1 222 ? -1.703 7.420 -17.763 1.00 89.00 222 GLY A N 1
ATOM 1780 C CA . GLY A 1 222 ? -2.943 7.994 -17.236 1.00 89.00 222 GLY A CA 1
ATOM 1781 C C . GLY A 1 222 ? -4.057 8.056 -18.284 1.00 89.00 222 GLY A C 1
ATOM 1782 O O . GLY A 1 222 ? -5.208 7.719 -18.009 1.00 89.00 222 GLY A O 1
ATOM 1783 N N . HIS A 1 223 ? -3.717 8.424 -19.521 1.00 86.19 223 HIS A N 1
ATOM 1784 C CA .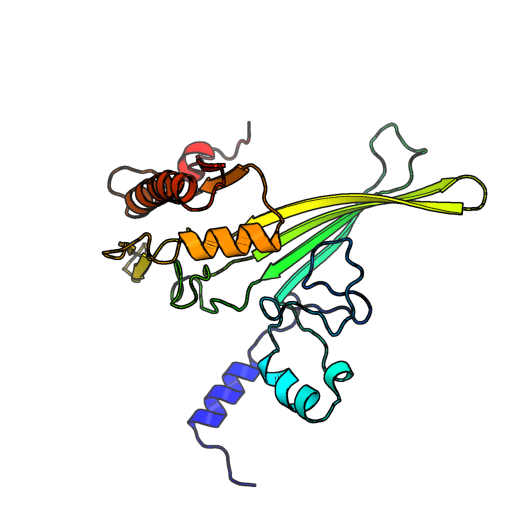 HIS A 1 223 ? -4.674 8.452 -20.628 1.00 86.19 223 HIS A CA 1
ATOM 1785 C C . HIS A 1 223 ? -5.112 7.052 -21.067 1.00 86.19 223 HIS A C 1
ATOM 1787 O O . HIS A 1 223 ? -6.298 6.850 -21.321 1.00 86.19 223 HIS A O 1
ATOM 1793 N N . ALA A 1 224 ? -4.186 6.090 -21.118 1.00 85.12 224 ALA A N 1
ATOM 1794 C CA . ALA A 1 224 ? -4.507 4.706 -21.464 1.00 85.12 224 ALA A CA 1
ATOM 1795 C C . ALA A 1 224 ? -5.469 4.081 -20.440 1.00 85.12 224 ALA A C 1
ATOM 1797 O O . ALA A 1 224 ? -6.495 3.525 -20.817 1.00 85.12 224 ALA A O 1
ATOM 1798 N N . VAL A 1 225 ? -5.199 4.259 -19.143 1.00 90.00 225 VAL A N 1
ATOM 1799 C CA . VAL A 1 225 ? -6.032 3.728 -18.049 1.00 90.00 225 VAL A CA 1
ATOM 1800 C C . VAL A 1 225 ? -7.446 4.306 -18.074 1.00 90.00 225 VAL A C 1
ATOM 1802 O O . VAL A 1 225 ? -8.408 3.568 -17.875 1.00 90.00 225 VAL A O 1
ATOM 1805 N N . ARG A 1 226 ? -7.606 5.603 -18.370 1.00 88.56 226 ARG A N 1
ATOM 1806 C CA . ARG A 1 226 ? -8.937 6.224 -18.509 1.00 88.56 226 ARG A CA 1
ATOM 1807 C C . ARG A 1 226 ? -9.792 5.562 -19.584 1.00 88.56 226 ARG A C 1
ATOM 1809 O O . ARG A 1 226 ? -11.005 5.468 -19.427 1.00 88.56 226 ARG A O 1
ATOM 1816 N N . GLN A 1 227 ? -9.168 5.114 -20.671 1.00 86.06 227 GLN A N 1
ATOM 1817 C CA . GLN A 1 227 ? -9.868 4.480 -21.787 1.00 86.06 227 GLN A CA 1
ATOM 1818 C C . GLN A 1 227 ? -10.263 3.029 -21.488 1.00 86.06 227 GLN A C 1
ATOM 1820 O O . GLN A 1 227 ? -11.213 2.534 -22.090 1.00 86.06 227 GLN A O 1
ATOM 1825 N N . THR A 1 228 ? -9.556 2.355 -20.578 1.00 88.25 228 THR A N 1
ATOM 1826 C CA . THR A 1 228 ? -9.662 0.901 -20.400 1.00 88.25 228 THR A CA 1
ATOM 1827 C C . THR A 1 228 ? -10.230 0.478 -19.032 1.00 88.25 228 THR A C 1
ATOM 1829 O O . THR A 1 228 ? -11.028 -0.455 -18.967 1.00 88.25 228 THR A O 1
ATOM 1832 N N . VAL A 1 229 ? -9.938 1.210 -17.946 1.00 84.69 229 VAL A N 1
ATOM 1833 C CA . VAL A 1 229 ? -10.313 0.854 -16.552 1.00 84.69 229 VAL A CA 1
ATOM 1834 C C . VAL A 1 229 ? -11.529 1.630 -16.017 1.00 84.69 229 VAL A C 1
ATOM 1836 O O . VAL A 1 229 ? -12.012 1.350 -14.922 1.00 84.69 229 VAL A O 1
ATOM 1839 N N . ASN A 1 230 ? -12.080 2.588 -16.771 1.00 83.75 230 ASN A N 1
ATOM 1840 C CA . ASN A 1 230 ? -13.167 3.469 -16.305 1.00 83.75 230 ASN A CA 1
ATOM 1841 C C . ASN A 1 230 ? -12.857 4.130 -14.939 1.00 83.75 230 ASN A C 1
ATOM 1843 O O . ASN A 1 230 ? -13.713 4.228 -14.060 1.00 83.75 230 ASN A O 1
ATOM 1847 N N . ILE A 1 231 ? -11.599 4.539 -14.753 1.00 88.00 231 ILE A N 1
ATOM 1848 C CA . ILE A 1 231 ? -11.131 5.356 -13.630 1.00 88.00 231 ILE A CA 1
ATOM 1849 C C . ILE A 1 231 ? -10.560 6.640 -14.209 1.00 88.00 231 ILE A C 1
ATOM 1851 O O . ILE A 1 231 ? -9.755 6.594 -15.142 1.00 88.00 231 ILE A O 1
ATOM 1855 N N . ASP A 1 232 ? -10.918 7.777 -13.622 1.00 87.88 232 ASP A N 1
ATOM 1856 C CA . ASP A 1 232 ? -10.247 9.035 -13.923 1.00 87.88 232 ASP A CA 1
ATOM 1857 C C . ASP A 1 232 ? -8.902 9.112 -13.187 1.00 87.88 232 ASP A C 1
ATOM 1859 O O . ASP A 1 232 ? -8.816 9.546 -12.038 1.00 87.88 232 ASP A O 1
ATOM 1863 N N . LEU A 1 233 ? -7.853 8.603 -13.835 1.00 90.31 233 LEU A N 1
ATOM 1864 C CA . LEU A 1 233 ? -6.493 8.613 -13.308 1.00 90.31 233 LEU A CA 1
ATOM 1865 C C . LEU A 1 233 ? -5.776 9.913 -13.680 1.00 90.31 233 LEU A C 1
ATOM 1867 O O . LEU A 1 233 ? -5.322 10.083 -14.813 1.00 90.31 233 LEU A O 1
ATOM 1871 N N . GLU A 1 234 ? -5.616 10.805 -12.711 1.00 90.12 234 GLU A N 1
ATOM 1872 C CA . GLU A 1 234 ? -4.825 12.023 -12.850 1.00 90.12 234 GLU A CA 1
ATOM 1873 C C . GLU A 1 234 ? -3.404 11.802 -12.328 1.00 90.12 234 GLU A C 1
ATOM 1875 O O . GLU A 1 234 ? -3.209 11.401 -11.184 1.00 90.12 234 GLU A O 1
ATOM 1880 N N . VAL A 1 235 ? -2.396 12.092 -13.154 1.00 90.00 235 VAL A N 1
ATOM 1881 C CA . VAL A 1 235 ? -0.988 12.074 -12.741 1.00 90.00 235 VAL A CA 1
ATOM 1882 C C . VAL A 1 235 ? -0.511 13.515 -12.625 1.00 90.00 235 VAL A C 1
ATOM 1884 O O . VAL A 1 235 ? -0.311 14.187 -13.635 1.00 90.00 235 VAL A O 1
ATOM 1887 N N . CYS A 1 236 ? -0.324 13.994 -11.397 1.00 88.25 236 CYS A N 1
ATOM 1888 C CA . CYS A 1 236 ? 0.230 15.314 -11.133 1.00 88.25 236 CYS A CA 1
ATOM 1889 C C . CYS A 1 236 ? 1.717 15.196 -10.789 1.00 88.25 236 CYS A C 1
ATOM 1891 O O . CYS A 1 236 ? 2.147 14.285 -10.080 1.00 88.25 236 CYS A O 1
ATOM 1893 N N . HIS A 1 237 ? 2.529 16.115 -11.306 1.00 86.25 237 HIS A N 1
ATOM 1894 C CA . HIS A 1 237 ? 3.975 16.091 -11.091 1.00 86.25 237 HIS A CA 1
ATOM 1895 C C . HIS A 1 237 ? 4.382 17.167 -10.103 1.00 86.25 237 HIS A C 1
ATOM 1897 O O . HIS A 1 237 ? 4.106 18.351 -10.301 1.00 86.25 237 HIS A O 1
ATOM 1903 N N . PHE A 1 238 ? 5.098 16.754 -9.066 1.00 84.81 238 PHE A N 1
ATOM 1904 C CA . PHE A 1 238 ? 5.703 17.642 -8.092 1.00 84.81 238 PHE A CA 1
ATOM 1905 C C . PHE A 1 238 ? 7.207 17.371 -8.045 1.00 84.81 238 PHE A C 1
ATOM 1907 O O . PHE A 1 238 ? 7.672 16.466 -7.352 1.00 84.81 238 PHE A O 1
ATOM 1914 N N . ASP A 1 239 ? 7.983 18.160 -8.796 1.00 74.12 239 ASP A N 1
ATOM 1915 C CA . ASP A 1 239 ? 9.445 18.094 -8.728 1.00 74.12 239 ASP A CA 1
ATOM 1916 C C . ASP A 1 239 ? 9.914 18.693 -7.398 1.00 74.12 239 ASP A C 1
ATOM 1918 O O . ASP A 1 239 ? 10.144 19.900 -7.265 1.00 74.12 239 ASP A O 1
ATOM 1922 N N . TRP A 1 240 ? 10.039 17.822 -6.401 1.00 70.75 240 TRP A N 1
ATOM 1923 C CA . TRP A 1 240 ? 10.478 18.179 -5.061 1.00 70.75 240 TRP A CA 1
ATOM 1924 C C . TRP A 1 240 ? 11.828 18.902 -5.080 1.00 70.75 240 TRP A C 1
ATOM 1926 O O . TRP A 1 240 ? 11.985 19.944 -4.451 1.00 70.75 240 TRP A O 1
ATOM 1936 N N . HIS A 1 241 ? 12.797 18.408 -5.856 1.00 69.50 241 HIS A N 1
ATOM 1937 C CA . HIS A 1 241 ? 14.141 18.986 -5.918 1.00 69.50 241 HIS A CA 1
ATOM 1938 C C . HIS A 1 241 ? 14.161 20.398 -6.498 1.00 69.50 241 HIS A C 1
ATOM 1940 O O . HIS A 1 241 ? 15.036 21.192 -6.149 1.00 69.50 241 HIS A O 1
ATOM 1946 N N . HIS A 1 242 ? 13.227 20.718 -7.390 1.00 70.50 242 HIS A N 1
ATOM 1947 C CA . HIS A 1 242 ? 13.052 22.072 -7.888 1.00 70.50 242 HIS A CA 1
ATOM 1948 C C . HIS A 1 242 ? 12.298 22.955 -6.884 1.00 70.50 242 HIS A C 1
ATOM 1950 O O . HIS A 1 242 ? 12.711 24.088 -6.642 1.00 70.50 242 HIS A O 1
ATOM 1956 N N . LYS A 1 243 ? 11.218 22.434 -6.289 1.00 67.81 243 LYS A N 1
ATOM 1957 C CA . LYS A 1 243 ? 10.275 23.201 -5.463 1.00 67.81 243 LYS A CA 1
ATOM 1958 C C . LYS A 1 243 ? 10.748 23.463 -4.034 1.00 67.81 243 LYS A C 1
ATOM 1960 O O . LYS A 1 243 ? 10.364 24.476 -3.471 1.00 67.81 243 LYS A O 1
ATOM 1965 N N . THR A 1 244 ? 11.604 22.616 -3.465 1.00 67.69 244 THR A N 1
ATOM 1966 C CA . THR A 1 244 ? 12.066 22.753 -2.070 1.00 67.69 244 THR A CA 1
ATOM 1967 C C . THR A 1 244 ? 13.493 23.289 -1.942 1.00 67.69 244 THR A C 1
ATOM 1969 O O . THR A 1 244 ? 14.098 23.197 -0.867 1.00 67.69 244 THR A O 1
ATOM 1972 N N . LYS A 1 245 ? 14.085 23.822 -3.021 1.00 57.84 245 LYS A N 1
ATOM 1973 C CA . LYS A 1 245 ? 15.381 24.514 -2.939 1.00 57.84 245 LYS A CA 1
ATOM 1974 C C . LYS A 1 245 ? 15.240 25.731 -2.021 1.00 57.84 245 LYS A C 1
ATOM 1976 O O . LYS A 1 245 ? 14.674 26.738 -2.418 1.00 57.84 245 LYS A O 1
ATOM 1981 N N . GLY A 1 246 ? 15.767 25.615 -0.801 1.00 59.22 246 GLY A N 1
ATOM 1982 C CA . GLY A 1 246 ? 15.690 26.649 0.238 1.00 59.22 246 GLY A CA 1
ATOM 1983 C C . GLY A 1 246 ? 14.998 26.214 1.534 1.00 59.22 246 GLY A C 1
ATOM 1984 O O . GLY A 1 246 ? 15.010 26.976 2.491 1.00 59.22 246 GLY A O 1
ATOM 1985 N N . GLY A 1 247 ? 14.434 25.001 1.603 1.00 49.56 247 GLY A N 1
ATOM 1986 C CA . GLY A 1 247 ? 13.891 24.432 2.848 1.00 49.56 247 GLY A CA 1
ATOM 1987 C C . GLY A 1 247 ? 12.597 25.072 3.368 1.00 49.56 247 GLY A C 1
ATOM 1988 O O . GLY A 1 247 ? 12.119 24.669 4.425 1.00 49.56 247 GLY A O 1
ATOM 1989 N N . MET A 1 248 ? 12.021 26.033 2.645 1.00 45.59 248 MET A N 1
ATOM 1990 C CA . MET A 1 248 ? 10.732 26.631 2.984 1.00 45.59 248 MET A CA 1
ATOM 1991 C C . MET A 1 248 ? 9.596 25.913 2.257 1.00 45.59 248 MET A C 1
ATOM 1993 O O . MET A 1 248 ? 9.636 25.730 1.041 1.00 45.59 248 MET A O 1
ATOM 1997 N N . TRP A 1 249 ? 8.605 25.506 3.045 1.00 49.88 249 TRP A N 1
ATOM 1998 C CA . TRP A 1 249 ? 7.286 25.073 2.607 1.00 49.88 249 TRP A CA 1
ATOM 1999 C C . TRP A 1 249 ? 6.376 26.302 2.638 1.00 49.88 249 TRP A C 1
ATOM 2001 O O . TRP A 1 249 ? 6.156 26.841 3.722 1.00 49.88 249 TRP A O 1
ATOM 2011 N N . GLU A 1 250 ? 5.888 26.748 1.481 1.00 37.34 250 GLU A N 1
ATOM 2012 C CA . GLU A 1 250 ? 4.734 27.655 1.359 1.00 37.34 250 GLU A CA 1
ATOM 2013 C C . GLU A 1 250 ? 3.593 26.925 0.649 1.00 37.34 250 GLU A C 1
ATOM 2015 O O . GLU A 1 250 ? 3.880 26.230 -0.357 1.00 37.34 250 GLU A O 1
#

Nearest PDB structures (foldseek):
  8c81-assembly1_E  TM=7.975E-01  e=1.993E-13  Saccharomyces cerevisiae
  3lwt-assembly1_X  TM=7.144E-01  e=6.219E-12  Saccharomyces cerevisiae
  7k1w-assembly1_F  TM=7.370E-01  e=6.631E-10  Homo sapiens
  9hau-assembly1_AA  TM=4.289E-01  e=4.788E-01  Leviviridae sp.
  6yfl-assembly1_AB  TM=4.372E-01  e=6.510E-01  Leviviridae sp.

Foldseek 3Di:
DDDDDPVRVVVVVVVVPDDCPQFKDFDLAAAPQADPPDPDDQVPHDPQFQPCVVVLPVCVVVVNSSVDTRMFTDHWDKDWAQDPPPPNVFFIKMKIKDKGWTPPQDDPPQFAAAADPQLDFPRKMKIKIKIWGWDDDPPDIDIDIDMDIDMDTHLNWPWHWDDDDPDTAIGHDPGRLVSVLVNVLVVCVRVVAQEEDEAEDQFACDPPHRSVVVLVVSQVSQVVNCVRVVYNYHYDYDPCVVPCVPPDDD

Radius of gyration: 21.94 Å; Cα contacts (8 Å, |Δi|>4): 413; chains: 1; bounding box: 54×63×56 Å